Protein AF-A0A3P8A946-F1 (afdb_monomer_lite)

InterPro domains:
  IPR007148 Small-subunit processome, Utp12 [PF04003] (214-300)
  IPR015943 WD40/YVTN repeat-like-containing domain superfamily [G3DSA:2.130.10.10] (1-126)
  IPR036322 WD40-repeat-containing domain superfamily [SSF50978] (3-96)
  IPR051570 TBC1 domain family involved in cilium biogenesis [PTHR19853] (4-333)

pLDDT: mean 74.41, std 19.09, range [29.0, 97.69]

Foldseek 3Di:
DDWDFAQCQWIWDADPVVRDTDDIDHDAPGGWDDKDKDQDPVVVVVPPDDDDDDDDDDDDDDDDDDDDPDPPPPPPRPFMWMWIAHPSRDIDIDGDDPDDDDPVVVVVVVVVVVVVVVVLVVPQPQPPDDPPPPDPPPPLPRDDPLLQVLLVVLVVLLVLLVVLVVCVVVPPVDRDRDPQCVVVVHPDSLVSSVVSLVLQQDCPRSRYVHNSSNLSSLSNHDPVSLLVVLLSLLVCLLVVHPVVSSVVSNVSSCSSVVVSCVVDPSNVVSVVSSVVSNVVSVVVVCVVVVVVVVVVVVVVVVCCVVVVDPVVVVVVVVVVVVVVVVVVVVVVPDDPDDD

Structure (mmCIF, N/CA/C/O backbone):
data_AF-A0A3P8A946-F1
#
_entry.id   AF-A0A3P8A946-F1
#
loop_
_atom_site.group_PDB
_atom_site.id
_atom_site.type_symbol
_atom_site.label_atom_id
_atom_site.label_alt_id
_atom_site.label_comp_id
_atom_site.label_asym_id
_atom_site.label_entity_id
_atom_site.label_seq_id
_atom_site.pdbx_PDB_ins_code
_atom_site.Cartn_x
_atom_site.Cartn_y
_atom_site.Cartn_z
_atom_site.occupancy
_atom_site.B_iso_or_equiv
_atom_site.auth_seq_id
_atom_site.auth_comp_id
_atom_site.auth_asym_id
_atom_site.auth_atom_id
_atom_site.pdbx_PDB_model_num
ATOM 1 N N . MET A 1 1 ? 24.462 -43.240 -16.369 1.00 70.75 1 MET A N 1
ATOM 2 C CA . MET A 1 1 ? 24.213 -42.090 -15.476 1.00 70.75 1 MET A CA 1
ATOM 3 C C . MET A 1 1 ? 24.504 -42.512 -14.044 1.00 70.75 1 MET A C 1
ATOM 5 O O . MET A 1 1 ? 24.134 -43.625 -13.687 1.00 70.75 1 MET A O 1
ATOM 9 N N . ALA A 1 2 ? 25.193 -41.687 -13.259 1.00 79.75 2 ALA A N 1
ATOM 10 C CA . ALA A 1 2 ? 25.393 -41.912 -11.824 1.00 79.75 2 ALA A CA 1
ATOM 11 C C . ALA A 1 2 ? 24.814 -40.734 -11.038 1.00 79.75 2 ALA A C 1
ATOM 13 O O . ALA A 1 2 ? 24.798 -39.612 -11.538 1.00 79.75 2 ALA A O 1
ATOM 14 N N . VAL A 1 3 ? 24.347 -40.981 -9.815 1.00 84.38 3 VAL A N 1
ATOM 15 C CA . VAL A 1 3 ? 23.838 -39.934 -8.924 1.00 84.38 3 VAL A CA 1
ATOM 16 C C . VAL A 1 3 ? 24.528 -40.074 -7.571 1.00 84.38 3 VAL A C 1
ATOM 18 O O . VAL A 1 3 ? 24.671 -41.182 -7.056 1.00 84.38 3 VAL A O 1
ATOM 21 N N . SER A 1 4 ? 24.981 -38.960 -7.007 1.00 87.06 4 SER A N 1
ATOM 22 C CA . SER A 1 4 ? 25.633 -38.897 -5.697 1.00 87.06 4 SER A CA 1
ATOM 23 C C . SER A 1 4 ? 24.958 -37.855 -4.817 1.00 87.06 4 SER A C 1
ATOM 25 O O . SER A 1 4 ? 24.446 -36.869 -5.334 1.00 87.06 4 SER A O 1
ATOM 27 N N . SER A 1 5 ? 25.021 -38.005 -3.500 1.00 87.94 5 SER A N 1
ATOM 28 C CA . SER A 1 5 ? 24.492 -37.018 -2.556 1.00 87.94 5 SER A CA 1
ATOM 29 C C . SER A 1 5 ? 25.527 -36.620 -1.510 1.00 87.94 5 SER A C 1
ATOM 31 O O . SER A 1 5 ? 26.355 -37.444 -1.125 1.00 87.94 5 SER A O 1
ATOM 33 N N . ASP A 1 6 ? 25.442 -35.387 -1.016 1.00 85.94 6 ASP A N 1
ATOM 34 C CA . ASP A 1 6 ? 26.340 -34.838 0.001 1.00 85.94 6 ASP A CA 1
ATOM 35 C C . ASP A 1 6 ? 25.621 -34.514 1.330 1.00 85.94 6 ASP A C 1
ATOM 37 O O . ASP A 1 6 ? 24.394 -34.376 1.407 1.00 85.94 6 ASP A O 1
ATOM 41 N N . LYS A 1 7 ? 26.414 -34.351 2.397 1.00 83.25 7 LYS A N 1
ATOM 42 C CA . LYS A 1 7 ? 25.985 -33.897 3.726 1.00 83.25 7 LYS A CA 1
ATOM 43 C C . LYS A 1 7 ? 25.382 -32.492 3.711 1.00 83.25 7 LYS A C 1
ATOM 45 O O . LYS A 1 7 ? 24.589 -32.179 4.594 1.00 83.25 7 LYS A O 1
ATOM 50 N N . GLY A 1 8 ? 25.715 -31.671 2.713 1.00 80.81 8 GLY A N 1
ATOM 51 C CA . GLY A 1 8 ? 25.111 -30.355 2.492 1.00 80.81 8 GLY A CA 1
ATOM 52 C C . GLY A 1 8 ? 23.701 -30.374 1.884 1.00 80.81 8 GLY A C 1
ATOM 53 O O . GLY A 1 8 ? 23.182 -29.309 1.569 1.00 80.81 8 GLY A O 1
ATOM 54 N N . GLY A 1 9 ? 23.086 -31.545 1.674 1.00 81.94 9 GLY A N 1
ATOM 55 C CA . GLY A 1 9 ? 21.741 -31.641 1.084 1.00 81.94 9 GLY A CA 1
ATOM 56 C C . GLY A 1 9 ? 21.705 -31.500 -0.439 1.00 81.94 9 GLY A C 1
ATOM 57 O O . GLY A 1 9 ? 20.627 -31.376 -1.023 1.00 81.94 9 GLY A O 1
ATOM 58 N N . GLN A 1 10 ? 22.876 -31.516 -1.082 1.00 86.81 10 GLN A N 1
ATOM 59 C CA . GLN A 1 10 ? 23.023 -31.435 -2.533 1.00 86.81 10 GLN A CA 1
ATOM 60 C C . GLN A 1 10 ? 23.080 -32.832 -3.145 1.00 86.81 10 GLN A C 1
ATOM 62 O O . GLN A 1 10 ? 23.756 -33.722 -2.623 1.00 86.81 10 GLN A O 1
ATOM 67 N N . ILE A 1 11 ? 22.387 -33.014 -4.264 1.00 87.50 11 ILE A N 1
ATOM 68 C CA . ILE A 1 11 ? 22.413 -34.242 -5.058 1.00 87.50 11 ILE A CA 1
ATOM 69 C C . ILE A 1 11 ? 22.987 -33.883 -6.425 1.00 87.50 11 ILE A C 1
ATOM 71 O O . ILE A 1 11 ? 22.553 -32.918 -7.036 1.00 87.50 11 ILE A O 1
ATOM 75 N N . LYS A 1 12 ? 23.972 -34.639 -6.901 1.00 86.19 12 LYS A N 1
ATOM 76 C CA . LYS A 1 12 ? 24.660 -34.396 -8.171 1.00 86.19 12 LYS A CA 1
ATOM 77 C C . LYS A 1 12 ? 24.429 -35.543 -9.133 1.00 86.19 12 LYS A C 1
ATOM 79 O O . LYS A 1 12 ? 24.578 -36.706 -8.749 1.00 86.19 12 LYS A O 1
ATOM 84 N N . GLN A 1 13 ? 24.102 -35.209 -10.372 1.00 84.88 13 GLN A N 1
ATOM 85 C CA . GLN A 1 13 ? 23.970 -36.148 -11.477 1.00 84.88 13 GLN A CA 1
ATOM 86 C C . GLN A 1 13 ? 25.227 -36.100 -12.348 1.00 84.88 13 GLN A C 1
ATOM 88 O O . GLN A 1 13 ? 25.738 -35.027 -12.659 1.00 84.88 13 GLN A O 1
ATOM 93 N N . TRP A 1 14 ? 25.718 -37.268 -12.759 1.00 82.75 14 TRP A N 1
ATOM 94 C CA . TRP A 1 14 ? 26.984 -37.428 -13.471 1.00 82.75 14 TRP A CA 1
ATOM 95 C C . TRP A 1 14 ? 26.813 -38.221 -14.767 1.00 82.75 14 TRP A C 1
ATOM 97 O O . TRP A 1 14 ? 26.171 -39.285 -14.798 1.00 82.75 14 TRP A O 1
ATOM 107 N N . ASP A 1 15 ? 27.471 -37.746 -15.822 1.00 79.25 15 ASP A N 1
ATOM 108 C CA . ASP A 1 15 ? 27.693 -38.502 -17.046 1.00 79.25 15 ASP A CA 1
ATOM 109 C C . ASP A 1 15 ? 28.919 -39.398 -16.849 1.00 79.25 15 ASP A C 1
ATOM 111 O O . ASP A 1 15 ? 30.055 -38.929 -16.784 1.00 79.25 15 ASP A O 1
ATOM 115 N N . ILE A 1 16 ? 28.685 -40.708 -16.754 1.00 77.81 16 ILE A N 1
ATOM 116 C CA . ILE A 1 16 ? 29.743 -41.705 -16.551 1.00 77.81 16 ILE A CA 1
ATOM 117 C C . ILE A 1 16 ? 30.625 -41.817 -17.801 1.00 77.81 16 ILE A C 1
ATOM 119 O O . ILE A 1 16 ? 31.821 -42.057 -17.675 1.00 77.81 16 ILE A O 1
ATOM 123 N N . LYS A 1 17 ? 30.062 -41.629 -19.006 1.00 78.25 17 LYS A N 1
ATOM 124 C CA . LYS A 1 17 ? 30.821 -41.761 -20.260 1.00 78.25 17 LYS A CA 1
ATOM 125 C C . LYS A 1 17 ? 31.807 -40.596 -20.413 1.00 78.25 17 LYS A C 1
ATOM 127 O O . LYS A 1 17 ? 32.930 -40.797 -20.867 1.00 78.25 17 LYS A O 1
ATOM 132 N N . LYS A 1 18 ? 31.399 -39.384 -20.018 1.00 77.75 18 LYS A N 1
ATOM 133 C CA . LYS A 1 18 ? 32.209 -38.156 -20.146 1.00 77.75 18 LYS A CA 1
ATOM 134 C C . LYS A 1 18 ? 32.917 -37.730 -18.857 1.00 77.75 18 LYS A C 1
ATOM 136 O O . LYS A 1 18 ? 33.677 -36.766 -18.899 1.00 77.75 18 LYS A O 1
ATOM 141 N N . PHE A 1 19 ? 32.672 -38.413 -17.736 1.00 77.19 19 PHE A N 1
ATOM 142 C CA . PHE A 1 19 ? 33.142 -38.044 -16.392 1.00 77.19 19 PHE A CA 1
ATOM 143 C C . PHE A 1 19 ? 32.882 -36.570 -16.044 1.00 77.19 19 PHE A C 1
ATOM 145 O O . PHE A 1 19 ? 33.726 -35.898 -15.452 1.00 77.19 19 PHE A O 1
ATOM 152 N N . ARG A 1 20 ? 31.715 -36.051 -16.438 1.00 75.12 20 ARG A N 1
ATOM 153 C CA . ARG A 1 20 ? 31.305 -34.666 -16.177 1.00 75.12 20 ARG A CA 1
ATOM 154 C C . ARG A 1 20 ? 30.049 -34.627 -15.326 1.00 75.12 20 ARG A C 1
ATOM 156 O O . ARG A 1 20 ? 29.181 -35.493 -15.438 1.00 75.12 20 ARG A O 1
ATOM 163 N N . GLU A 1 21 ? 29.980 -33.616 -14.474 1.00 79.31 21 GLU A N 1
ATOM 164 C CA . GLU A 1 21 ? 28.764 -33.270 -13.752 1.00 79.31 21 GLU A CA 1
ATOM 165 C C . GLU A 1 21 ? 27.732 -32.720 -14.745 1.00 79.31 21 GLU A C 1
ATOM 167 O O . GLU A 1 21 ? 28.083 -31.926 -15.616 1.00 79.31 21 GLU A O 1
ATOM 172 N N . ILE A 1 22 ? 26.492 -33.203 -14.652 1.00 78.31 22 ILE A N 1
ATOM 173 C CA . ILE A 1 22 ? 25.378 -32.788 -15.514 1.00 78.31 22 ILE A CA 1
ATOM 174 C C . ILE A 1 22 ? 24.540 -31.735 -14.800 1.00 78.31 22 ILE A C 1
ATOM 176 O O . ILE A 1 22 ? 24.229 -30.719 -15.395 1.00 78.31 22 ILE A O 1
ATOM 180 N N . THR A 1 23 ? 24.164 -31.982 -13.543 1.00 74.62 23 THR A N 1
ATOM 181 C CA . THR A 1 23 ? 23.312 -31.079 -12.759 1.00 74.62 23 THR A CA 1
ATOM 182 C C . THR A 1 23 ? 23.582 -31.236 -11.264 1.00 74.62 23 THR A C 1
ATOM 184 O O . THR A 1 23 ? 23.918 -32.326 -10.783 1.00 74.62 23 THR A O 1
ATOM 187 N N . THR A 1 24 ? 23.383 -30.150 -10.510 1.00 82.75 24 THR A N 1
ATOM 188 C CA . THR A 1 24 ? 23.255 -30.184 -9.047 1.00 82.75 24 THR A CA 1
ATOM 189 C C . THR A 1 24 ? 21.805 -29.885 -8.661 1.00 82.75 24 THR A C 1
ATOM 191 O O . THR A 1 24 ? 21.328 -28.761 -8.777 1.00 82.75 24 THR A O 1
ATOM 194 N N . LEU A 1 25 ? 21.119 -30.877 -8.109 1.00 81.62 25 LEU A N 1
ATOM 195 C CA . LEU A 1 25 ? 19.782 -30.764 -7.543 1.00 81.62 25 LEU A CA 1
ATOM 196 C C . LEU A 1 25 ? 19.877 -30.274 -6.089 1.00 81.62 25 LEU A C 1
ATOM 198 O O . LEU A 1 25 ? 20.381 -30.975 -5.202 1.00 81.62 25 LEU A O 1
ATOM 202 N N . LYS A 1 26 ? 19.388 -29.055 -5.835 1.00 82.38 26 LYS A N 1
ATOM 203 C CA . LYS A 1 26 ? 19.318 -28.444 -4.497 1.00 82.38 26 LYS A CA 1
ATOM 204 C C . LYS A 1 26 ? 17.882 -28.484 -3.983 1.00 82.38 26 LYS A C 1
ATOM 206 O O . LYS A 1 26 ? 16.954 -28.090 -4.681 1.00 82.38 26 LYS A O 1
ATOM 211 N N . GLY A 1 27 ? 17.679 -28.934 -2.746 1.00 78.56 27 GLY A N 1
ATOM 212 C CA . GLY A 1 27 ? 16.342 -28.895 -2.147 1.00 78.56 27 GLY A CA 1
ATOM 213 C C . GLY A 1 27 ? 16.235 -29.417 -0.720 1.00 78.56 27 GLY A C 1
ATOM 214 O O . GLY A 1 27 ? 15.369 -28.948 0.014 1.00 78.56 27 GLY A O 1
ATOM 215 N N . HIS A 1 28 ? 17.085 -30.352 -0.297 1.00 82.88 28 HIS A N 1
ATOM 216 C CA . HIS A 1 28 ? 17.062 -30.831 1.086 1.00 82.88 28 HIS A CA 1
ATOM 217 C C . HIS A 1 28 ? 17.664 -29.810 2.052 1.00 82.88 28 HIS A C 1
ATOM 219 O O . HIS A 1 28 ? 18.700 -29.213 1.770 1.00 82.88 28 HIS A O 1
ATOM 225 N N . ASN A 1 29 ? 17.029 -29.647 3.215 1.00 77.12 29 ASN A N 1
ATOM 226 C CA . ASN A 1 29 ? 17.514 -28.770 4.279 1.00 77.12 29 ASN A CA 1
ATOM 227 C C . ASN A 1 29 ? 18.270 -29.591 5.340 1.00 77.12 29 ASN A C 1
ATOM 229 O O . ASN A 1 29 ? 17.799 -29.777 6.461 1.00 77.12 29 ASN A O 1
ATOM 233 N N . GLY A 1 30 ? 19.407 -30.168 4.942 1.00 78.56 30 GLY A N 1
ATOM 234 C CA . GLY A 1 30 ? 20.225 -31.070 5.762 1.00 78.56 30 GLY A CA 1
ATOM 235 C C . GLY A 1 30 ? 20.784 -32.252 4.967 1.00 78.56 30 GLY A C 1
ATOM 236 O O . GLY A 1 30 ? 20.571 -32.351 3.761 1.00 78.56 30 GLY A O 1
ATOM 237 N N . SER A 1 31 ? 21.490 -33.170 5.637 1.00 85.19 31 SER A N 1
ATOM 238 C CA . SER A 1 31 ? 22.142 -34.309 4.974 1.00 85.19 31 SER A CA 1
ATOM 239 C C . SER A 1 31 ? 21.134 -35.228 4.286 1.00 85.19 31 SER A C 1
ATOM 241 O O . SER A 1 31 ? 20.130 -35.632 4.883 1.00 85.19 31 SER A O 1
ATOM 243 N N . VAL A 1 32 ? 21.448 -35.631 3.053 1.00 87.31 32 VAL A N 1
ATOM 244 C CA . VAL A 1 32 ? 20.732 -36.718 2.375 1.00 87.31 32 VAL A CA 1
ATOM 245 C C . VAL A 1 32 ? 21.164 -38.039 3.010 1.00 87.31 32 VAL A C 1
ATOM 247 O O . VAL A 1 32 ? 22.352 -38.282 3.216 1.00 87.31 32 VAL A O 1
ATOM 250 N N . THR A 1 33 ? 20.192 -38.865 3.385 1.00 85.88 33 THR A N 1
ATOM 251 C CA . THR A 1 33 ? 20.402 -40.128 4.117 1.00 85.88 33 THR A CA 1
ATOM 252 C C . THR A 1 33 ? 20.326 -41.344 3.205 1.00 85.88 33 THR A C 1
ATOM 254 O O . THR A 1 33 ? 21.033 -42.325 3.423 1.00 85.88 33 THR A O 1
ATOM 257 N N . SER A 1 34 ? 19.483 -41.283 2.176 1.00 84.69 34 SER A N 1
ATOM 258 C CA . SER A 1 34 ? 19.340 -42.338 1.183 1.00 84.69 34 SER A CA 1
ATOM 259 C C . SER A 1 34 ? 18.959 -41.750 -0.167 1.00 84.69 34 SER A C 1
ATOM 261 O O . SER A 1 34 ? 18.299 -40.709 -0.250 1.00 84.69 34 SER A O 1
ATOM 263 N N . LEU A 1 35 ? 19.389 -42.442 -1.215 1.00 86.75 35 LEU A N 1
ATOM 264 C CA . LEU A 1 35 ? 19.153 -42.096 -2.601 1.00 86.75 35 LEU A CA 1
ATOM 265 C C . LEU A 1 35 ? 18.800 -43.378 -3.357 1.00 86.75 35 LEU A C 1
ATOM 267 O O . LEU A 1 35 ? 19.535 -44.363 -3.287 1.00 86.75 35 LEU A O 1
ATOM 271 N N . ALA A 1 36 ? 17.688 -43.359 -4.082 1.00 85.12 36 ALA A N 1
ATOM 272 C CA . ALA A 1 36 ? 17.269 -44.441 -4.958 1.00 85.12 36 ALA A CA 1
ATOM 273 C C . ALA A 1 36 ? 17.005 -43.888 -6.358 1.00 85.12 36 ALA A C 1
ATOM 275 O O . ALA A 1 36 ? 16.505 -42.777 -6.518 1.00 85.12 36 ALA A O 1
ATOM 276 N N . THR A 1 37 ? 17.356 -44.663 -7.378 1.00 80.69 37 THR A N 1
ATOM 277 C CA . THR A 1 37 ? 17.142 -44.290 -8.779 1.00 80.69 37 THR A CA 1
ATOM 278 C C . THR A 1 37 ? 16.365 -45.396 -9.468 1.00 80.69 37 THR A C 1
ATOM 280 O O . THR A 1 37 ? 16.588 -46.580 -9.211 1.00 80.69 37 THR A O 1
ATOM 283 N N . THR A 1 38 ? 15.428 -45.006 -10.324 1.00 77.25 38 THR A N 1
ATOM 284 C CA . THR A 1 38 ? 14.636 -45.937 -11.128 1.00 77.25 38 THR A CA 1
ATOM 285 C C . THR A 1 38 ? 14.803 -45.542 -12.580 1.00 77.25 38 THR A C 1
ATOM 287 O O . THR A 1 38 ? 14.530 -44.398 -12.927 1.00 77.25 38 THR A O 1
ATOM 290 N N . ILE A 1 39 ? 15.253 -46.469 -13.423 1.00 64.50 39 ILE A N 1
ATOM 291 C CA . ILE A 1 39 ? 15.369 -46.232 -14.862 1.00 64.50 39 ILE A CA 1
ATOM 292 C C . ILE A 1 39 ? 14.071 -46.728 -15.482 1.00 64.50 39 ILE A C 1
ATOM 294 O O . ILE A 1 39 ? 13.853 -47.929 -15.637 1.00 64.50 39 ILE A O 1
ATOM 298 N N . THR A 1 40 ? 13.162 -45.807 -15.754 1.00 55.28 40 THR A N 1
ATOM 299 C CA . THR A 1 40 ? 11.917 -46.114 -16.447 1.00 55.28 40 THR A CA 1
ATOM 300 C C . THR A 1 40 ? 11.751 -45.068 -17.517 1.00 55.28 40 THR A C 1
ATOM 302 O O . THR A 1 40 ? 11.618 -43.894 -17.189 1.00 55.28 40 THR A O 1
ATOM 305 N N . ASN A 1 41 ? 11.719 -45.507 -18.772 1.00 54.12 41 ASN A N 1
ATOM 306 C CA . ASN A 1 41 ? 11.316 -44.677 -19.894 1.00 54.12 41 ASN A CA 1
ATOM 307 C C . ASN A 1 41 ? 9.901 -44.142 -19.594 1.00 54.12 41 ASN A C 1
ATOM 309 O O . ASN A 1 41 ? 8.905 -44.870 -19.683 1.00 54.12 41 ASN A O 1
ATOM 313 N N . THR A 1 42 ? 9.823 -42.901 -19.115 1.00 50.12 42 THR A N 1
ATOM 314 C CA . THR A 1 42 ? 8.600 -42.262 -18.607 1.00 50.12 42 THR A CA 1
ATOM 315 C C . THR A 1 42 ? 7.540 -42.133 -19.706 1.00 50.12 42 THR A C 1
ATOM 317 O O . THR A 1 42 ? 6.345 -42.095 -19.400 1.00 50.12 42 THR A O 1
ATOM 320 N N . ALA A 1 43 ? 7.935 -42.227 -20.983 1.00 50.16 43 ALA A N 1
ATOM 321 C CA . ALA A 1 43 ? 7.030 -42.286 -22.129 1.00 50.16 43 ALA A CA 1
ATOM 322 C C . ALA A 1 43 ? 6.123 -43.536 -22.148 1.00 50.16 43 ALA A C 1
ATOM 324 O O . ALA A 1 43 ? 5.028 -43.496 -22.708 1.00 50.16 43 ALA A O 1
ATOM 325 N N . LEU A 1 44 ? 6.518 -44.650 -21.516 1.00 40.28 44 LEU A N 1
ATOM 326 C CA . LEU A 1 44 ? 5.702 -45.876 -21.482 1.00 40.28 44 LEU A CA 1
ATOM 327 C C . LEU A 1 44 ? 4.619 -45.857 -20.392 1.00 40.28 44 LEU A C 1
ATOM 329 O O . LEU A 1 44 ? 3.587 -46.520 -20.533 1.00 40.28 44 LEU A O 1
ATOM 333 N N . LEU A 1 45 ? 4.816 -45.091 -19.315 1.00 42.34 45 LEU A N 1
ATOM 334 C CA . LEU A 1 45 ? 3.850 -44.979 -18.214 1.00 42.34 45 LEU A CA 1
ATOM 335 C C . LEU A 1 45 ? 2.671 -44.059 -18.560 1.00 42.34 45 LEU A C 1
ATOM 337 O O . LEU A 1 45 ? 1.554 -44.298 -18.096 1.00 42.34 45 LEU A O 1
ATOM 341 N N . THR A 1 46 ? 2.872 -43.073 -19.435 1.00 45.66 46 THR A N 1
ATOM 342 C CA . THR A 1 46 ? 1.817 -42.144 -19.872 1.00 45.66 46 THR A CA 1
ATOM 343 C C . THR A 1 46 ? 0.887 -42.730 -20.945 1.00 45.66 46 THR A C 1
ATOM 345 O O . THR A 1 46 ? -0.236 -42.250 -21.105 1.00 45.66 46 THR A O 1
ATOM 348 N N . GLN A 1 47 ? 1.265 -43.819 -21.633 1.00 43.22 47 GLN A N 1
ATOM 349 C CA . GLN A 1 47 ? 0.444 -44.405 -22.709 1.00 43.22 47 GLN A CA 1
ATOM 350 C C . GLN A 1 47 ? -0.704 -45.330 -22.261 1.00 43.22 47 GLN A C 1
ATOM 352 O O . GLN A 1 47 ? -1.569 -45.673 -23.072 1.00 43.22 47 GLN A O 1
ATOM 357 N N . LYS A 1 48 ? -0.816 -45.713 -20.984 1.00 48.91 48 LYS A N 1
ATOM 358 C CA . LYS A 1 48 ? -1.935 -46.557 -20.518 1.00 48.91 48 LYS A CA 1
ATOM 359 C C . LYS A 1 48 ? -3.072 -45.741 -19.900 1.00 48.91 48 LYS A C 1
ATOM 361 O O . LYS A 1 48 ? -3.274 -45.779 -18.691 1.00 48.91 48 LYS A O 1
ATOM 366 N N . LYS A 1 49 ? -3.864 -45.087 -20.765 1.00 39.25 49 LYS A N 1
ATOM 367 C CA . LYS A 1 49 ? -5.347 -44.996 -20.697 1.00 39.25 49 LYS A CA 1
ATOM 368 C C . LYS A 1 49 ? -5.917 -44.072 -21.788 1.00 39.25 49 LYS A C 1
ATOM 370 O O . LYS A 1 49 ? -6.344 -42.963 -21.509 1.00 39.25 49 LYS A O 1
ATOM 375 N N . THR A 1 50 ? -6.051 -44.580 -23.014 1.00 29.06 50 THR A N 1
ATOM 376 C CA . THR A 1 50 ? -7.271 -44.364 -23.821 1.00 29.06 50 THR A CA 1
ATOM 377 C C . THR A 1 50 ? -7.534 -45.621 -24.667 1.00 29.06 50 THR A C 1
ATOM 379 O O . THR A 1 50 ? -6.651 -46.038 -25.414 1.00 29.06 50 THR A O 1
ATOM 382 N N . PRO A 1 51 ? -8.701 -46.286 -24.564 1.00 33.72 51 PRO A N 1
ATOM 383 C CA . PRO A 1 51 ? -9.022 -47.403 -25.442 1.00 33.72 51 PRO A CA 1
ATOM 384 C C . PRO A 1 51 ? -9.491 -46.841 -26.790 1.00 33.72 51 PRO A C 1
ATOM 386 O O . PRO A 1 51 ? -10.611 -46.343 -26.904 1.00 33.72 51 PRO A O 1
ATOM 389 N N . LYS A 1 52 ? -8.643 -46.892 -27.823 1.00 31.03 52 LYS A N 1
ATOM 390 C CA . LYS A 1 52 ? -9.082 -46.664 -29.208 1.00 31.03 52 LYS A CA 1
ATOM 391 C C . LYS A 1 52 ? -9.473 -47.999 -29.838 1.00 31.03 52 LYS A C 1
ATOM 393 O O . LYS A 1 52 ? -8.692 -48.943 -29.831 1.00 31.03 52 LYS A O 1
ATOM 398 N N . LEU A 1 53 ? -10.707 -48.047 -30.346 1.00 32.84 53 LEU A N 1
ATOM 399 C CA . LEU A 1 53 ? -11.311 -49.188 -31.029 1.00 32.84 53 LEU A CA 1
ATOM 400 C C . LEU A 1 53 ? -10.418 -49.723 -32.159 1.00 32.84 53 LEU A C 1
ATOM 402 O O . LEU A 1 53 ? -10.075 -48.996 -33.092 1.00 32.84 53 LEU A O 1
ATOM 406 N N . GLU A 1 54 ? -10.161 -51.027 -32.108 1.00 29.00 54 GLU A N 1
ATOM 407 C CA . GLU A 1 54 ? -9.679 -51.840 -33.220 1.00 29.00 54 GLU A CA 1
ATOM 408 C C . GLU A 1 54 ? -10.654 -51.795 -34.405 1.00 29.00 54 GLU A C 1
ATOM 410 O O . GLU A 1 54 ? -11.855 -52.042 -34.268 1.00 29.00 54 GLU A O 1
ATOM 415 N N . LYS A 1 55 ? -10.114 -51.571 -35.606 1.00 33.00 55 LYS A N 1
ATOM 416 C CA . LYS A 1 55 ? -10.715 -52.060 -36.849 1.00 33.00 55 LYS A CA 1
ATOM 417 C C . LYS A 1 55 ? -9.683 -52.887 -37.598 1.00 33.00 55 LYS A C 1
ATOM 419 O O . LYS A 1 55 ? -8.710 -52.379 -38.143 1.00 33.00 55 LYS A O 1
ATOM 424 N N . THR A 1 56 ? -9.952 -54.181 -37.609 1.00 30.33 56 THR A N 1
ATOM 425 C CA . THR A 1 56 ? -9.295 -55.224 -38.384 1.00 30.33 56 THR A CA 1
ATOM 426 C C . THR A 1 56 ? -9.394 -54.964 -39.887 1.00 30.33 56 THR A C 1
ATOM 428 O O . THR A 1 56 ? -10.495 -54.836 -40.421 1.00 30.33 56 THR A O 1
ATOM 431 N N . ARG A 1 57 ? -8.262 -55.007 -40.602 1.00 31.48 57 ARG A N 1
ATOM 432 C CA . ARG A 1 57 ? -8.202 -55.475 -41.999 1.00 31.48 57 ARG A CA 1
ATOM 433 C C . ARG A 1 57 ? -6.894 -56.225 -42.261 1.00 31.48 57 ARG A C 1
ATOM 435 O O . ARG A 1 57 ? -5.818 -55.782 -41.883 1.00 31.48 57 ARG A O 1
ATOM 442 N N . LYS A 1 58 ? -7.045 -57.402 -42.871 1.00 31.78 58 LYS A N 1
ATOM 443 C CA . LYS A 1 58 ? -6.014 -58.411 -43.125 1.00 31.78 58 LYS A CA 1
ATOM 444 C C . LYS A 1 58 ? -5.136 -58.084 -44.344 1.00 31.78 58 LYS A C 1
ATOM 446 O O . LYS A 1 58 ? -5.642 -57.656 -45.374 1.00 31.78 58 LYS A O 1
ATOM 451 N N . SER A 1 59 ? -3.865 -58.467 -44.191 1.00 31.50 59 SER A N 1
ATOM 452 C CA . SER A 1 59 ? -2.956 -59.147 -45.133 1.00 31.50 59 SER A CA 1
ATOM 453 C C . SER A 1 59 ? -2.617 -58.521 -46.492 1.00 31.50 59 SER A C 1
ATOM 455 O O . SER A 1 59 ? -3.408 -58.607 -47.431 1.00 31.50 59 SER A O 1
ATOM 457 N N . HIS A 1 60 ? -1.330 -58.206 -46.666 1.00 30.44 60 HIS A N 1
ATOM 458 C CA . HIS A 1 60 ? -0.528 -58.846 -47.714 1.00 30.44 60 HIS A CA 1
ATOM 459 C C . HIS A 1 60 ? 0.927 -59.020 -47.271 1.00 30.44 60 HIS A C 1
ATOM 461 O O . HIS A 1 60 ? 1.557 -58.092 -46.777 1.00 30.44 60 HIS A O 1
ATOM 467 N N . ALA A 1 61 ? 1.416 -60.248 -47.425 1.00 31.47 61 ALA A N 1
ATOM 468 C CA . ALA A 1 61 ? 2.787 -60.652 -47.176 1.00 31.47 61 ALA A CA 1
ATOM 469 C C . ALA A 1 61 ? 3.671 -60.326 -48.383 1.00 31.47 61 ALA A C 1
ATOM 471 O O . ALA A 1 61 ? 3.233 -60.511 -49.520 1.00 31.47 61 ALA A O 1
ATOM 472 N N . ARG A 1 62 ? 4.927 -59.949 -48.122 1.00 32.06 62 ARG A N 1
ATOM 473 C CA . ARG A 1 62 ? 6.094 -60.296 -48.945 1.00 32.06 62 ARG A CA 1
ATOM 474 C C . ARG A 1 62 ? 7.384 -60.135 -48.125 1.00 32.06 62 ARG A C 1
ATOM 476 O O . ARG A 1 62 ? 7.788 -59.027 -47.806 1.00 32.06 62 ARG A O 1
ATOM 483 N N . ASN A 1 63 ? 7.958 -61.291 -47.787 1.00 29.97 63 ASN A N 1
ATOM 484 C CA . ASN A 1 63 ? 9.387 -61.636 -47.713 1.00 29.97 63 ASN A CA 1
ATOM 485 C C . ASN A 1 63 ? 10.276 -60.731 -48.600 1.00 29.97 63 ASN A C 1
ATOM 487 O O . ASN A 1 63 ? 9.828 -60.349 -49.677 1.00 29.97 63 ASN A O 1
ATOM 491 N N . ASN A 1 64 ? 11.542 -60.420 -48.316 1.00 31.83 64 ASN A N 1
ATOM 492 C CA . ASN A 1 64 ? 12.580 -61.085 -47.525 1.00 31.83 64 ASN A CA 1
ATOM 493 C C . ASN A 1 64 ? 13.761 -60.105 -47.339 1.00 31.83 64 ASN A C 1
ATOM 495 O O . ASN A 1 64 ? 13.967 -59.272 -48.214 1.00 31.83 64 ASN A O 1
ATOM 499 N N . GLN A 1 65 ? 14.557 -60.362 -46.292 1.00 32.66 65 GLN A N 1
ATOM 500 C CA . GLN A 1 65 ? 16.017 -60.173 -46.189 1.00 32.66 65 GLN A CA 1
ATOM 501 C C . GLN A 1 65 ? 16.586 -58.747 -46.297 1.00 32.66 65 GLN A C 1
ATOM 503 O O . GLN A 1 65 ? 16.588 -58.147 -47.360 1.00 32.66 65 GLN A O 1
ATOM 508 N N . ASP A 1 66 ? 17.178 -58.270 -45.199 1.00 34.12 66 ASP A N 1
ATOM 509 C CA . ASP A 1 66 ? 18.640 -58.186 -45.137 1.00 34.12 66 ASP A CA 1
ATOM 510 C C . ASP A 1 66 ? 19.126 -58.174 -43.685 1.00 34.12 66 ASP A C 1
ATOM 512 O O . ASP A 1 66 ? 18.551 -57.530 -42.807 1.00 34.12 66 ASP A O 1
ATOM 516 N N . GLU A 1 67 ? 20.164 -58.971 -43.445 1.00 45.25 67 GLU A N 1
ATOM 517 C CA . GLU A 1 67 ? 20.915 -59.002 -42.203 1.00 45.25 67 GLU A CA 1
ATOM 518 C C . GLU A 1 67 ? 21.741 -57.723 -42.076 1.00 45.25 67 GLU A C 1
ATOM 520 O O . GLU A 1 67 ? 22.579 -57.410 -42.920 1.00 45.25 67 GLU A O 1
ATOM 525 N N . GLY A 1 68 ? 21.517 -57.008 -40.980 1.00 34.50 68 GLY A N 1
ATOM 526 C CA . GLY A 1 68 ? 22.346 -55.910 -40.517 1.00 34.50 68 GLY A CA 1
ATOM 527 C C . GLY A 1 68 ? 22.344 -55.947 -39.001 1.00 34.50 68 GLY A C 1
ATOM 528 O O . GLY A 1 68 ? 21.442 -55.414 -38.364 1.00 34.50 68 GLY A O 1
ATOM 529 N N . SER A 1 69 ? 23.320 -56.657 -38.444 1.00 47.84 69 SER A N 1
ATOM 530 C CA . SER A 1 69 ? 23.682 -56.625 -37.030 1.00 47.84 69 SER A CA 1
ATOM 531 C C . SER A 1 69 ? 24.076 -55.198 -36.643 1.00 47.84 69 SER A C 1
ATOM 533 O O . SER A 1 69 ? 25.249 -54.845 -36.730 1.00 47.84 69 SER A O 1
ATOM 535 N N . ASN A 1 70 ? 23.105 -54.387 -36.230 1.00 35.53 70 ASN A N 1
ATOM 536 C CA . ASN A 1 70 ? 23.349 -53.122 -35.552 1.00 35.53 70 ASN A CA 1
ATOM 537 C C . ASN A 1 70 ? 23.072 -53.341 -34.064 1.00 35.53 70 ASN A C 1
ATOM 539 O O . ASN A 1 70 ? 21.945 -53.192 -33.601 1.00 35.53 70 ASN A O 1
ATOM 543 N N . ASP A 1 71 ? 24.116 -53.698 -33.320 1.00 42.94 71 ASP A N 1
ATOM 544 C CA . ASP A 1 71 ? 24.130 -53.746 -31.851 1.00 42.94 71 ASP A CA 1
ATOM 545 C C . ASP A 1 71 ? 24.109 -52.327 -31.217 1.00 42.94 71 ASP A C 1
ATOM 547 O O . ASP A 1 71 ? 24.649 -52.116 -30.133 1.00 42.94 71 ASP A O 1
ATOM 551 N N . ASP A 1 72 ? 23.468 -51.346 -31.866 1.00 46.38 72 ASP A N 1
ATOM 552 C CA . ASP A 1 72 ? 23.481 -49.928 -31.466 1.00 46.38 72 ASP A CA 1
ATOM 553 C C . ASP A 1 72 ? 22.135 -49.430 -30.890 1.00 46.38 72 ASP A C 1
ATOM 555 O O . ASP A 1 72 ? 22.033 -48.291 -30.438 1.00 46.38 72 ASP A O 1
ATOM 559 N N . ASP A 1 73 ? 21.108 -50.283 -30.788 1.00 42.53 73 ASP A N 1
ATOM 560 C CA . ASP A 1 73 ? 19.795 -49.901 -30.225 1.00 42.53 73 ASP A CA 1
ATOM 561 C C . ASP A 1 73 ? 19.792 -49.769 -28.677 1.00 42.53 73 ASP A C 1
ATOM 563 O O . ASP A 1 73 ? 18.744 -49.606 -28.050 1.00 42.53 73 ASP A O 1
ATOM 567 N N . MET A 1 74 ? 20.959 -49.825 -28.022 1.00 42.62 74 MET A N 1
ATOM 568 C CA . MET A 1 74 ? 21.105 -49.714 -26.557 1.00 42.62 74 MET A CA 1
ATOM 569 C C . MET A 1 74 ? 21.395 -48.291 -26.049 1.00 42.62 74 MET A C 1
ATOM 571 O O . MET A 1 74 ? 21.629 -48.104 -24.852 1.00 42.62 74 MET A O 1
ATOM 575 N N . ASP A 1 75 ? 21.361 -47.278 -26.917 1.00 45.97 75 ASP A N 1
ATOM 576 C CA . ASP A 1 75 ? 21.646 -45.889 -26.531 1.00 45.97 75 ASP A CA 1
ATOM 577 C C . ASP A 1 75 ? 20.410 -45.074 -26.085 1.00 45.97 75 ASP A C 1
ATOM 579 O O . ASP A 1 75 ? 20.563 -43.942 -25.626 1.00 45.97 75 ASP A O 1
ATOM 583 N N . GLU A 1 76 ? 19.200 -45.649 -26.092 1.00 46.88 76 GLU A N 1
ATOM 584 C CA . GLU A 1 76 ? 17.937 -44.944 -25.784 1.00 46.88 76 GLU A CA 1
ATOM 585 C C . GLU A 1 76 ? 17.399 -45.193 -24.351 1.00 46.88 76 GLU A C 1
ATOM 587 O O . GLU A 1 76 ? 16.197 -45.280 -24.099 1.00 46.88 76 GLU A O 1
ATOM 592 N N . LEU A 1 77 ? 18.307 -45.323 -23.375 1.00 44.53 77 LEU A N 1
ATOM 593 C CA . LEU A 1 77 ? 18.010 -45.596 -21.955 1.00 44.53 77 LEU A CA 1
ATOM 594 C C . LEU A 1 77 ? 18.241 -44.373 -21.041 1.00 44.53 77 LEU A C 1
ATOM 596 O O . LEU A 1 77 ? 18.827 -44.480 -19.961 1.00 44.53 77 LEU A O 1
ATOM 600 N N . TRP A 1 78 ? 17.790 -43.195 -21.473 1.00 46.62 78 TRP A N 1
ATOM 601 C CA . TRP A 1 78 ? 17.863 -41.953 -20.694 1.00 46.62 78 TRP A CA 1
ATOM 602 C C . TRP A 1 78 ? 16.425 -41.552 -20.333 1.00 46.62 78 TRP A C 1
ATOM 604 O O . TRP A 1 78 ? 15.555 -41.544 -21.200 1.00 46.62 78 TRP A O 1
ATOM 614 N N . GLY A 1 79 ? 16.143 -41.396 -19.038 1.00 55.34 79 GLY A N 1
ATOM 615 C CA . GLY A 1 79 ? 14.781 -41.355 -18.494 1.00 55.34 79 GLY A CA 1
ATOM 616 C C . GLY A 1 79 ? 14.691 -42.062 -17.145 1.00 55.34 79 GLY A C 1
ATOM 617 O O . GLY A 1 79 ? 14.627 -43.296 -17.092 1.00 55.34 79 GLY A O 1
ATOM 618 N N . GLY A 1 80 ? 14.705 -41.316 -16.036 1.00 68.88 80 GLY A N 1
ATOM 619 C CA . GLY A 1 80 ? 14.652 -41.931 -14.708 1.00 68.88 80 GLY A CA 1
ATOM 620 C C . GLY A 1 80 ? 14.135 -41.041 -13.583 1.00 68.88 80 GLY A C 1
ATOM 621 O O . GLY A 1 80 ? 14.354 -39.836 -13.563 1.00 68.88 80 GLY A O 1
ATOM 622 N N . LEU A 1 81 ? 13.460 -41.672 -12.620 1.00 78.56 81 LEU A N 1
ATOM 623 C CA . LEU A 1 81 ? 12.975 -41.037 -11.397 1.00 78.56 81 LEU A CA 1
ATOM 624 C C . LEU A 1 81 ? 14.039 -41.158 -10.304 1.00 78.56 81 LEU A C 1
ATOM 626 O O . LEU A 1 81 ? 14.504 -42.270 -10.018 1.00 78.56 81 LEU A O 1
ATOM 630 N N . ILE A 1 82 ? 14.386 -40.047 -9.655 1.00 85.19 82 ILE A N 1
ATOM 631 C CA . ILE A 1 82 ? 15.279 -40.047 -8.490 1.00 85.19 82 ILE A CA 1
ATOM 632 C C . ILE A 1 82 ? 14.439 -39.833 -7.232 1.00 85.19 82 ILE A C 1
ATOM 634 O O . ILE A 1 82 ? 13.626 -38.916 -7.154 1.00 85.19 82 ILE A O 1
ATOM 638 N N . LEU A 1 83 ? 14.653 -40.672 -6.226 1.00 86.56 83 LEU A N 1
ATOM 639 C CA . LEU A 1 83 ? 14.049 -40.555 -4.905 1.00 86.56 83 LEU A CA 1
ATOM 640 C C . LEU A 1 83 ? 15.143 -40.249 -3.888 1.00 86.56 83 LEU A C 1
ATOM 642 O O . LEU A 1 83 ? 16.150 -40.955 -3.828 1.00 86.56 83 LEU A O 1
ATOM 646 N N . SER A 1 84 ? 14.936 -39.229 -3.062 1.00 87.62 84 SER A N 1
ATOM 647 C CA . SER A 1 84 ? 15.868 -38.871 -1.993 1.00 87.62 84 SER A CA 1
ATOM 648 C C . SER A 1 84 ? 15.160 -38.712 -0.657 1.00 87.62 84 SER A C 1
ATOM 650 O O . SER A 1 84 ? 14.056 -38.172 -0.585 1.00 87.62 84 SER A O 1
ATOM 652 N N . THR A 1 85 ? 15.799 -39.180 0.415 1.00 88.50 85 THR A N 1
ATOM 653 C CA . THR A 1 85 ? 15.309 -39.013 1.790 1.00 88.50 85 THR A CA 1
ATOM 654 C C . THR A 1 85 ? 16.309 -38.210 2.612 1.00 88.50 85 THR A C 1
ATOM 656 O O . THR A 1 85 ? 17.505 -38.517 2.625 1.00 88.50 85 THR A O 1
ATOM 659 N N . GLY A 1 86 ? 15.839 -37.183 3.315 1.00 88.56 86 GLY A N 1
ATOM 660 C CA . GLY A 1 86 ? 16.687 -36.247 4.057 1.00 88.56 86 GLY A CA 1
ATOM 661 C C . GLY A 1 86 ? 16.501 -36.304 5.572 1.00 88.56 86 GLY A C 1
ATOM 662 O O . GLY A 1 86 ? 15.489 -36.778 6.088 1.00 88.56 86 GLY A O 1
ATOM 663 N N . GLN A 1 87 ? 17.485 -35.764 6.295 1.00 85.94 87 GLN A N 1
ATOM 664 C CA . GLN A 1 87 ? 17.406 -35.525 7.742 1.00 85.94 87 GLN A CA 1
ATOM 665 C C . GLN A 1 87 ? 16.345 -34.471 8.119 1.00 85.94 87 GLN A C 1
ATOM 667 O O . GLN A 1 87 ? 15.925 -34.392 9.270 1.00 85.94 87 GLN A O 1
ATOM 672 N N . ASP A 1 88 ? 15.862 -33.707 7.139 1.00 82.44 88 ASP A N 1
ATOM 673 C CA . ASP A 1 88 ? 14.729 -32.783 7.249 1.00 82.44 88 ASP A CA 1
ATOM 674 C C . ASP A 1 88 ? 13.360 -33.488 7.338 1.00 82.44 88 ASP A C 1
ATOM 676 O O . ASP A 1 88 ? 12.321 -32.837 7.232 1.00 82.44 88 ASP A O 1
ATOM 680 N N . PHE A 1 89 ? 13.349 -34.814 7.534 1.00 83.69 89 PHE A N 1
ATOM 681 C CA . PHE A 1 89 ? 12.158 -35.668 7.537 1.00 83.69 89 PHE A CA 1
ATOM 682 C C . PHE A 1 89 ? 11.339 -35.566 6.243 1.00 83.69 89 PHE A C 1
ATOM 684 O O . PHE A 1 89 ? 10.126 -35.784 6.253 1.00 83.69 89 PHE A O 1
ATOM 691 N N . SER A 1 90 ? 11.991 -35.243 5.122 1.00 82.31 90 SER A N 1
ATOM 692 C CA . SER A 1 90 ? 11.346 -35.160 3.815 1.00 82.31 90 SER A CA 1
ATOM 693 C C . SER A 1 90 ? 11.788 -36.287 2.884 1.00 82.31 90 SER A C 1
ATOM 695 O O . SER A 1 90 ? 12.923 -36.770 2.929 1.00 82.31 90 SER A O 1
ATOM 697 N N . ILE A 1 91 ? 10.861 -36.690 2.018 1.00 88.62 91 ILE A N 1
ATOM 698 C CA . ILE A 1 91 ? 11.119 -37.536 0.856 1.00 88.62 91 ILE A CA 1
ATOM 699 C C . ILE A 1 91 ? 10.837 -36.672 -0.366 1.00 88.62 91 ILE A C 1
ATOM 701 O O . ILE A 1 91 ? 9.779 -36.044 -0.440 1.00 88.62 91 ILE A O 1
ATOM 705 N N . ARG A 1 92 ? 11.779 -36.620 -1.303 1.00 86.06 92 ARG A N 1
ATOM 706 C CA . ARG A 1 92 ? 11.652 -35.854 -2.543 1.00 86.06 92 ARG A CA 1
ATOM 707 C C . ARG A 1 92 ? 11.727 -36.777 -3.744 1.00 86.06 92 ARG A C 1
ATOM 709 O O . ARG A 1 92 ? 12.423 -37.791 -3.718 1.00 86.06 92 ARG A O 1
ATOM 716 N N . ILE A 1 93 ? 10.978 -36.395 -4.769 1.00 85.56 93 ILE A N 1
ATOM 717 C CA . ILE A 1 93 ? 10.908 -37.069 -6.058 1.00 85.56 93 ILE A CA 1
ATOM 718 C C . ILE A 1 93 ? 11.409 -36.068 -7.091 1.00 85.56 93 ILE A C 1
ATOM 720 O O . ILE A 1 93 ? 10.907 -34.945 -7.138 1.00 85.56 93 ILE A O 1
ATOM 724 N N . TRP A 1 94 ? 12.405 -36.467 -7.870 1.00 84.44 94 TRP A N 1
ATOM 725 C CA . TRP A 1 94 ? 12.968 -35.668 -8.949 1.00 84.44 94 TRP A CA 1
ATOM 726 C C . TRP A 1 94 ? 12.637 -36.353 -10.268 1.00 84.44 94 TRP A C 1
ATOM 728 O O . TRP A 1 94 ? 12.979 -37.523 -10.470 1.00 84.44 94 TRP A O 1
ATOM 738 N N . GLU A 1 95 ? 11.937 -35.619 -11.123 1.00 79.31 95 GLU A N 1
ATOM 739 C CA . GLU A 1 95 ? 11.540 -36.026 -12.467 1.00 79.31 95 GLU A CA 1
ATOM 740 C C . GLU A 1 95 ? 12.419 -35.292 -13.480 1.00 79.31 95 GLU A C 1
ATOM 742 O O . GLU A 1 95 ? 12.751 -34.121 -13.287 1.00 79.31 95 GLU A O 1
ATOM 747 N N . GLU A 1 96 ? 12.827 -35.996 -14.535 1.00 73.00 96 GLU A N 1
ATOM 748 C CA . GLU A 1 96 ? 13.530 -35.391 -15.665 1.00 73.00 96 GLU A CA 1
ATOM 749 C C . GLU A 1 96 ? 12.570 -34.448 -16.398 1.00 73.00 96 GLU A C 1
ATOM 751 O O . GLU A 1 96 ? 11.451 -34.839 -16.735 1.00 73.00 96 GLU A O 1
ATOM 756 N N . ALA A 1 97 ? 12.983 -33.195 -16.582 1.00 66.94 97 ALA A N 1
ATOM 757 C CA . ALA A 1 97 ? 12.198 -32.216 -17.318 1.00 66.94 97 ALA A CA 1
ATOM 758 C C . ALA A 1 97 ? 12.330 -32.459 -18.828 1.00 66.94 97 ALA A C 1
ATOM 760 O O . ALA A 1 97 ? 13.398 -32.828 -19.309 1.00 66.94 97 ALA A O 1
ATOM 761 N N . ASP A 1 98 ? 11.263 -32.177 -19.578 1.00 62.75 98 ASP A N 1
ATOM 762 C CA . ASP A 1 98 ? 11.268 -32.241 -21.049 1.00 62.75 98 ASP A CA 1
ATOM 763 C C . ASP A 1 98 ? 12.131 -31.126 -21.690 1.00 62.75 98 ASP A C 1
ATOM 765 O O . ASP A 1 98 ? 12.348 -31.108 -22.904 1.00 62.75 98 ASP A O 1
ATOM 769 N N . GLU A 1 99 ? 12.617 -30.179 -20.884 1.00 60.09 99 GLU A N 1
ATOM 770 C CA . GLU A 1 99 ? 13.439 -29.048 -21.305 1.00 60.09 99 GLU A CA 1
ATOM 771 C C . GLU A 1 99 ? 14.933 -29.365 -21.143 1.00 60.09 99 GLU A C 1
ATOM 773 O O . GLU A 1 99 ? 15.392 -29.800 -20.086 1.00 60.09 99 GLU A O 1
ATOM 778 N N . LEU A 1 100 ? 15.707 -29.138 -22.208 1.00 62.25 100 LEU A N 1
ATOM 779 C CA . LEU A 1 100 ? 17.156 -29.332 -22.208 1.00 62.25 100 LEU A CA 1
ATOM 780 C C . LEU A 1 100 ? 17.830 -28.289 -21.309 1.00 62.25 100 LEU A C 1
ATOM 782 O O . LEU A 1 100 ? 17.825 -27.102 -21.620 1.00 62.25 100 LEU A O 1
ATOM 786 N N . LEU A 1 101 ? 18.458 -28.751 -20.229 1.00 63.56 101 LEU A N 1
ATOM 787 C CA . LEU A 1 101 ? 19.215 -27.909 -19.307 1.00 63.56 101 LEU A CA 1
ATOM 788 C C . LEU A 1 101 ? 20.600 -27.595 -19.893 1.00 63.56 101 LEU A C 1
ATOM 790 O O . LEU A 1 101 ? 21.441 -28.482 -20.063 1.00 63.56 101 LEU A O 1
ATOM 794 N N . ILE A 1 102 ? 20.831 -26.324 -20.221 1.00 72.50 102 ILE A N 1
ATOM 795 C CA . ILE A 1 102 ? 22.116 -25.817 -20.711 1.00 72.50 102 ILE A CA 1
ATOM 796 C C . ILE A 1 102 ? 22.900 -25.280 -19.508 1.00 72.50 102 ILE A C 1
ATOM 798 O O . ILE A 1 102 ? 22.567 -24.240 -18.954 1.00 72.50 102 ILE A O 1
ATOM 802 N N . LEU A 1 103 ? 23.965 -25.982 -19.110 1.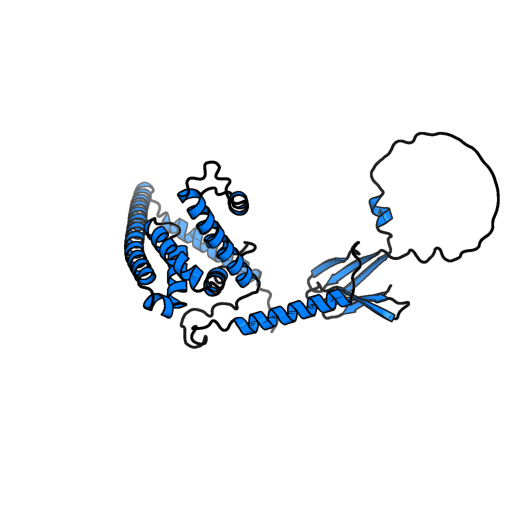00 67.56 103 LEU A N 1
ATOM 803 C CA . LEU A 1 103 ? 24.787 -25.643 -17.935 1.00 67.56 103 LEU A CA 1
ATOM 804 C C . LEU A 1 103 ? 25.315 -24.197 -17.933 1.00 67.56 103 LEU A C 1
ATOM 806 O O . LEU A 1 103 ? 25.366 -23.557 -16.887 1.00 67.56 103 LEU A O 1
ATOM 810 N N . GLU A 1 104 ? 25.685 -23.675 -19.104 1.00 71.94 104 GLU A N 1
ATOM 811 C CA . GLU A 1 104 ? 26.177 -22.298 -19.251 1.00 71.94 104 GLU A CA 1
ATOM 812 C C . GLU A 1 104 ? 25.088 -21.258 -18.943 1.00 71.94 104 GLU A C 1
ATOM 814 O O . GLU A 1 104 ? 25.383 -20.204 -18.383 1.00 71.94 104 GLU A O 1
ATOM 819 N N . GLU A 1 105 ? 23.829 -21.567 -19.263 1.00 72.75 105 GLU A N 1
ATOM 820 C CA . GLU A 1 105 ? 22.683 -20.699 -18.992 1.00 72.75 105 GLU A CA 1
ATOM 821 C C . GLU A 1 105 ? 22.347 -20.689 -17.495 1.00 72.75 105 GLU A C 1
ATOM 823 O O . GLU A 1 105 ? 22.142 -19.619 -16.930 1.00 72.75 105 GLU A O 1
ATOM 828 N N . GLU A 1 106 ? 22.393 -21.838 -16.810 1.00 70.38 106 GLU A N 1
ATOM 829 C CA . GLU A 1 106 ? 22.208 -21.886 -15.350 1.00 70.38 106 GLU A CA 1
ATOM 830 C C . GLU A 1 106 ? 23.296 -21.112 -14.592 1.00 70.38 106 GLU A C 1
ATOM 832 O O . GLU A 1 106 ? 22.992 -20.378 -13.650 1.00 70.38 106 GLU A O 1
ATOM 837 N N . GLU A 1 107 ? 24.563 -21.242 -15.001 1.00 75.56 107 GLU A N 1
ATOM 838 C CA . GLU A 1 107 ? 25.667 -20.471 -14.414 1.00 75.56 107 GLU A CA 1
ATOM 839 C C . GLU A 1 107 ? 25.527 -18.968 -14.680 1.00 75.56 107 GLU A C 1
ATOM 841 O O . GLU A 1 107 ? 25.921 -18.143 -13.849 1.00 75.56 107 GLU A O 1
ATOM 846 N N . GLN A 1 108 ? 24.980 -18.594 -15.837 1.00 70.12 108 GLN A N 1
ATOM 847 C CA . GLN A 1 108 ? 24.719 -17.201 -16.164 1.00 70.12 108 GLN A CA 1
ATOM 848 C C . GLN A 1 108 ? 23.560 -16.636 -15.336 1.00 70.12 108 GLN A C 1
ATOM 850 O O . GLN A 1 108 ? 23.733 -15.586 -14.724 1.00 70.12 108 GLN A O 1
ATOM 855 N N . ILE A 1 109 ? 22.452 -17.371 -15.203 1.00 73.06 109 ILE A N 1
ATOM 856 C CA . ILE A 1 109 ? 21.322 -17.001 -14.338 1.00 73.06 109 ILE A CA 1
ATOM 857 C C . ILE A 1 109 ? 21.776 -16.865 -12.878 1.00 73.06 109 ILE A C 1
ATOM 859 O O . ILE A 1 109 ? 21.375 -15.928 -12.193 1.00 73.06 109 ILE A O 1
ATOM 863 N N . ALA A 1 110 ? 22.634 -17.768 -12.391 1.00 77.50 110 ALA A N 1
ATOM 864 C CA . ALA A 1 110 ? 23.159 -17.695 -11.029 1.00 77.50 110 ALA A CA 1
ATOM 865 C C . ALA A 1 110 ? 24.026 -16.444 -10.804 1.00 77.50 110 ALA A C 1
ATOM 867 O O . ALA A 1 110 ? 23.881 -15.780 -9.780 1.00 77.50 110 ALA A O 1
ATOM 868 N N . ARG A 1 111 ? 24.889 -16.087 -11.766 1.00 76.81 111 ARG A N 1
ATOM 869 C CA . ARG A 1 111 ? 25.676 -14.844 -11.695 1.00 76.81 111 ARG A CA 1
ATOM 870 C C . ARG A 1 111 ? 24.801 -13.601 -11.761 1.00 76.81 111 ARG A C 1
ATOM 872 O O . ARG A 1 111 ? 25.010 -12.693 -10.969 1.00 76.81 111 ARG A O 1
ATOM 879 N N . GLU A 1 112 ? 23.812 -13.575 -12.650 1.00 74.75 112 GLU A N 1
ATOM 880 C CA . GLU A 1 112 ? 22.864 -12.460 -12.753 1.00 74.75 112 GLU A CA 1
ATOM 881 C C . GLU A 1 112 ? 22.085 -12.267 -11.441 1.00 74.75 112 GLU A C 1
ATOM 883 O O . GLU A 1 112 ? 21.928 -11.137 -10.987 1.00 74.75 112 GLU A O 1
ATOM 888 N N . GLN A 1 113 ? 21.682 -13.356 -10.773 1.00 71.94 113 GLN A N 1
ATOM 889 C CA . GLN A 1 113 ? 21.045 -13.300 -9.452 1.00 71.94 113 GLN A CA 1
ATOM 890 C C . GLN A 1 113 ? 21.985 -12.761 -8.364 1.00 71.94 113 GLN A C 1
ATOM 892 O O . GLN A 1 113 ? 21.577 -11.921 -7.565 1.00 71.94 113 GLN A O 1
ATOM 897 N N . GLU A 1 114 ? 23.239 -13.218 -8.318 1.00 75.38 114 GLU A N 1
ATOM 898 C CA . GLU A 1 114 ? 24.228 -12.722 -7.350 1.00 75.38 114 GLU A CA 1
ATOM 899 C C . GLU A 1 114 ? 24.545 -11.232 -7.568 1.00 75.38 114 GLU A C 1
ATOM 901 O O . GLU A 1 114 ? 24.622 -10.465 -6.603 1.00 75.38 114 GLU A O 1
ATOM 906 N N . GLU A 1 115 ? 24.676 -10.806 -8.828 1.00 72.06 115 GLU A N 1
ATOM 907 C CA . GLU A 1 115 ? 24.867 -9.404 -9.210 1.00 72.06 115 GLU A CA 1
ATOM 908 C C . GLU A 1 115 ? 23.645 -8.550 -8.838 1.00 72.06 115 GLU A C 1
ATOM 910 O O . GLU A 1 115 ? 23.800 -7.458 -8.288 1.00 72.06 115 GLU A O 1
ATOM 915 N N . GLU A 1 116 ? 22.425 -9.047 -9.060 1.00 69.06 116 GLU A N 1
ATOM 916 C CA . GLU A 1 116 ? 21.189 -8.376 -8.647 1.00 69.06 116 GLU A CA 1
ATOM 917 C C . GLU A 1 116 ? 21.114 -8.226 -7.118 1.00 69.06 116 GLU A C 1
ATOM 919 O O . GLU A 1 116 ? 20.825 -7.138 -6.607 1.00 69.06 116 GLU A O 1
ATOM 924 N N . GLU A 1 117 ? 21.441 -9.276 -6.360 1.00 67.38 117 GLU A N 1
ATOM 925 C CA . GLU A 1 117 ? 21.495 -9.226 -4.896 1.00 67.38 117 GLU A CA 1
ATOM 926 C C . GLU A 1 117 ? 22.541 -8.223 -4.381 1.00 67.38 117 GLU A C 1
ATOM 928 O O . GLU A 1 117 ? 22.327 -7.550 -3.361 1.00 67.38 117 GLU A O 1
ATOM 933 N N . GLU A 1 118 ? 23.681 -8.104 -5.064 1.00 69.88 118 GLU A N 1
ATOM 934 C CA . GLU A 1 118 ? 24.719 -7.128 -4.738 1.00 69.88 118 GLU A CA 1
ATOM 935 C C . GLU A 1 118 ? 24.295 -5.692 -5.089 1.00 69.88 118 GLU A C 1
ATOM 937 O O . GLU A 1 118 ? 24.488 -4.779 -4.277 1.00 69.88 118 GLU A O 1
ATOM 942 N N . LEU A 1 119 ? 23.632 -5.483 -6.229 1.00 62.56 119 LEU A N 1
ATOM 943 C CA . LEU A 1 119 ? 23.058 -4.187 -6.596 1.00 62.56 119 LEU A CA 1
ATOM 944 C C . LEU A 1 119 ? 22.005 -3.736 -5.581 1.00 62.56 119 LEU A C 1
ATOM 946 O O . LEU A 1 119 ? 22.096 -2.614 -5.077 1.00 62.56 119 LEU A O 1
ATOM 950 N N . VAL A 1 120 ? 21.085 -4.620 -5.183 1.00 58.62 120 VAL A N 1
ATOM 951 C CA . VAL A 1 120 ? 20.083 -4.341 -4.139 1.00 58.62 120 VAL A CA 1
ATOM 952 C C . VAL A 1 120 ? 20.756 -3.967 -2.813 1.00 58.62 120 VAL A C 1
ATOM 954 O O . VAL A 1 120 ? 20.307 -3.055 -2.114 1.00 58.62 120 VAL A O 1
ATOM 957 N N . ARG A 1 121 ? 21.874 -4.620 -2.467 1.00 57.19 121 ARG A N 1
ATOM 958 C CA . ARG A 1 121 ? 22.670 -4.288 -1.274 1.00 57.19 121 ARG A CA 1
ATOM 959 C C . ARG A 1 121 ? 23.277 -2.886 -1.354 1.00 57.19 121 ARG A C 1
ATOM 961 O O . ARG A 1 121 ? 23.342 -2.206 -0.330 1.00 57.19 121 ARG A O 1
ATOM 968 N N . SER A 1 122 ? 23.718 -2.468 -2.537 1.00 54.59 122 SER A N 1
ATOM 969 C CA . SER A 1 122 ? 24.330 -1.154 -2.761 1.00 54.59 122 SER A CA 1
ATOM 970 C C . SER A 1 122 ? 23.303 -0.009 -2.807 1.00 54.59 122 SER A C 1
ATOM 972 O O . SER A 1 122 ? 23.558 1.069 -2.271 1.00 54.59 122 SER A O 1
ATOM 974 N N . GLU A 1 123 ? 22.115 -0.254 -3.366 1.00 50.81 123 GLU A N 1
ATOM 975 C CA . GLU A 1 123 ? 21.041 0.736 -3.545 1.00 50.81 123 GLU A CA 1
ATOM 976 C C . GLU A 1 123 ? 20.195 0.944 -2.271 1.00 50.81 123 GLU A C 1
ATOM 978 O O . GLU A 1 123 ? 19.518 1.960 -2.122 1.00 50.81 123 GLU A O 1
ATOM 983 N N . ALA A 1 124 ? 20.292 0.040 -1.286 1.00 49.75 124 ALA A N 1
ATOM 984 C CA . ALA A 1 124 ? 19.653 0.175 0.029 1.00 49.75 124 ALA A CA 1
ATOM 985 C C . ALA A 1 124 ? 20.096 1.421 0.835 1.00 49.75 124 ALA A C 1
ATOM 987 O O . ALA A 1 124 ? 19.516 1.722 1.883 1.00 49.75 124 ALA A O 1
ATOM 988 N N . VAL A 1 125 ? 21.110 2.160 0.371 1.00 50.66 125 VAL A N 1
ATOM 989 C CA . VAL A 1 125 ? 21.493 3.472 0.907 1.00 50.66 125 VAL A CA 1
ATOM 990 C C . VAL A 1 125 ? 20.545 4.533 0.344 1.00 50.66 125 VAL A C 1
ATOM 992 O O . VAL A 1 125 ? 20.827 5.196 -0.651 1.00 50.66 125 VAL A O 1
ATOM 995 N N . ILE A 1 126 ? 19.390 4.693 0.988 1.00 51.53 126 ILE A N 1
ATOM 996 C CA . ILE A 1 126 ? 18.367 5.655 0.565 1.00 51.53 126 ILE A CA 1
ATOM 997 C C . ILE A 1 126 ? 18.931 7.093 0.646 1.00 51.53 126 ILE A C 1
ATOM 999 O O . ILE A 1 126 ? 19.311 7.536 1.738 1.00 51.53 126 ILE A O 1
ATOM 1003 N N . PRO A 1 127 ? 18.952 7.870 -0.458 1.00 36.75 127 PRO A N 1
ATOM 1004 C CA . PRO A 1 127 ? 19.431 9.249 -0.448 1.00 36.75 127 PRO A CA 1
ATOM 1005 C C . PRO A 1 127 ? 18.597 10.119 0.504 1.00 36.75 127 PRO A C 1
ATOM 1007 O O . PRO A 1 127 ? 17.404 10.328 0.294 1.00 36.75 127 PRO A O 1
ATOM 1010 N N . GLY A 1 128 ? 19.230 10.634 1.561 1.00 50.91 128 GLY A N 1
ATOM 1011 C CA . GLY A 1 128 ? 18.589 11.496 2.565 1.00 50.91 128 GLY A CA 1
ATOM 1012 C C . GLY A 1 128 ? 18.114 10.787 3.838 1.00 50.91 128 GLY A C 1
ATOM 1013 O O . GLY A 1 128 ? 17.687 11.467 4.772 1.00 50.91 128 GLY A O 1
ATOM 1014 N N . ALA A 1 129 ? 18.233 9.459 3.934 1.00 44.75 129 ALA A N 1
ATOM 1015 C CA . ALA A 1 129 ? 18.099 8.768 5.211 1.00 44.75 129 ALA A CA 1
ATOM 1016 C C . ALA A 1 129 ? 19.394 8.947 6.019 1.00 44.75 129 ALA A C 1
ATOM 1018 O O . ALA A 1 129 ? 20.479 8.581 5.567 1.00 44.75 129 ALA A O 1
ATOM 1019 N N . MET A 1 130 ? 19.290 9.525 7.219 1.00 36.88 130 MET A N 1
ATOM 1020 C CA . MET A 1 130 ? 20.384 9.466 8.192 1.00 36.88 130 MET A CA 1
ATOM 1021 C C . MET A 1 130 ? 20.762 7.989 8.389 1.00 36.88 130 MET A C 1
ATOM 1023 O O . MET A 1 130 ? 19.847 7.167 8.516 1.00 36.88 130 MET A O 1
ATOM 1027 N N . PRO A 1 131 ? 22.062 7.635 8.404 1.00 39.84 131 PRO A N 1
ATOM 1028 C CA . PRO A 1 131 ? 22.485 6.258 8.604 1.00 39.84 131 PRO A CA 1
ATOM 1029 C C . PRO A 1 131 ? 21.821 5.695 9.862 1.00 39.84 131 PRO A C 1
ATOM 1031 O O . PRO A 1 131 ? 21.624 6.402 10.853 1.00 39.84 131 PRO A O 1
ATOM 1034 N N . SER A 1 132 ? 21.434 4.424 9.762 1.00 45.59 132 SER A N 1
ATOM 1035 C CA . SER A 1 132 ? 20.461 3.701 10.590 1.00 45.59 132 SER A CA 1
ATOM 1036 C C . SER A 1 132 ? 20.750 3.633 12.104 1.00 45.59 132 SER A C 1
ATOM 1038 O O . SER A 1 132 ? 20.057 2.915 12.819 1.00 45.59 132 SER A O 1
ATOM 1040 N N . GLU A 1 133 ? 21.739 4.367 12.608 1.00 42.53 133 GLU A N 1
ATOM 1041 C CA . GLU A 1 133 ? 22.146 4.408 14.014 1.00 42.53 133 GLU A CA 1
ATOM 1042 C C . GLU A 1 133 ? 21.445 5.513 14.827 1.00 42.53 133 GLU A C 1
ATOM 1044 O O . GLU A 1 133 ? 21.488 5.478 16.052 1.00 42.53 133 GLU A O 1
ATOM 1049 N N . ALA A 1 134 ? 20.770 6.477 14.182 1.00 37.81 134 ALA A N 1
ATOM 1050 C CA . ALA A 1 134 ? 20.199 7.651 14.865 1.00 37.81 134 ALA A CA 1
ATOM 1051 C C . ALA A 1 134 ? 18.669 7.808 14.760 1.00 37.81 134 ALA A C 1
ATOM 1053 O O . ALA A 1 134 ? 18.127 8.815 15.216 1.00 37.81 134 ALA A O 1
ATOM 1054 N N . SER A 1 135 ? 17.950 6.854 14.163 1.00 35.44 135 SER A N 1
ATOM 1055 C CA . SER A 1 135 ? 16.485 6.905 14.115 1.00 35.44 135 SER A CA 1
ATOM 1056 C C . SER A 1 135 ? 15.901 5.881 15.082 1.00 35.44 135 SER A C 1
ATOM 1058 O O . SER A 1 135 ? 16.023 4.681 14.861 1.00 35.44 135 SER A O 1
ATOM 1060 N N . GLU A 1 136 ? 15.218 6.347 16.131 1.00 34.00 136 GLU A N 1
ATOM 1061 C CA . GLU A 1 136 ? 14.382 5.545 17.049 1.00 34.00 136 GLU A CA 1
ATOM 1062 C C . GLU A 1 136 ? 13.124 4.966 16.359 1.00 34.00 136 GLU A C 1
ATOM 1064 O O . GLU A 1 136 ? 12.058 4.797 16.951 1.00 34.00 136 GLU A O 1
ATOM 1069 N N . ILE A 1 137 ? 13.219 4.687 15.065 1.00 40.81 137 ILE A N 1
ATOM 1070 C CA . ILE A 1 137 ? 12.215 3.992 14.282 1.00 40.81 137 ILE A CA 1
ATOM 1071 C C . ILE A 1 137 ? 12.840 2.633 14.020 1.00 40.81 137 ILE A C 1
ATOM 1073 O O . ILE A 1 137 ? 13.887 2.567 13.385 1.00 40.81 137 ILE A O 1
ATOM 1077 N N . ASN A 1 138 ? 12.224 1.581 14.574 1.00 39.56 138 ASN A N 1
ATOM 1078 C CA . ASN A 1 138 ? 12.604 0.174 14.404 1.00 39.56 138 ASN A CA 1
ATOM 1079 C C . ASN A 1 138 ?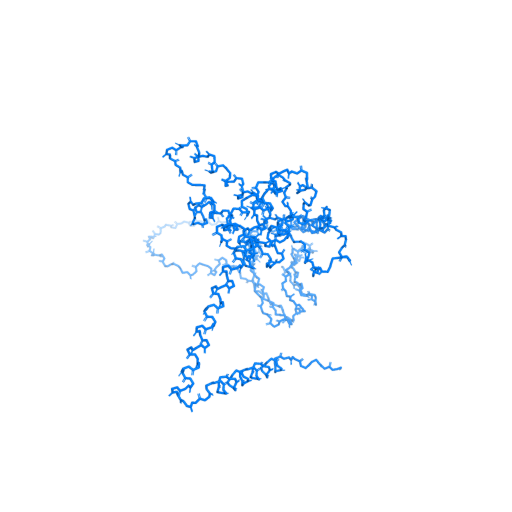 13.347 -0.066 13.084 1.00 39.56 138 ASN A C 1
ATOM 1081 O O . ASN A 1 138 ? 12.811 0.366 12.058 1.00 39.56 138 ASN A O 1
ATOM 1085 N N . PRO A 1 139 ? 14.504 -0.760 13.091 1.00 44.88 139 PRO A N 1
ATOM 1086 C CA . PRO A 1 139 ? 15.311 -0.950 11.895 1.00 44.88 139 PRO A CA 1
ATOM 1087 C C . PRO A 1 139 ? 14.411 -1.464 10.779 1.00 44.88 139 PRO A C 1
ATOM 1089 O O . PRO A 1 139 ? 13.837 -2.555 10.865 1.00 44.88 139 PRO A O 1
ATOM 1092 N N . LEU A 1 140 ? 14.209 -0.604 9.782 1.00 52.53 140 LEU A N 1
ATOM 1093 C CA . LEU A 1 140 ? 13.435 -0.926 8.603 1.00 52.53 140 LEU A CA 1
ATOM 1094 C C . LEU A 1 140 ? 14.143 -2.136 7.977 1.00 52.53 140 LEU A C 1
ATOM 1096 O O . LEU A 1 140 ? 15.360 -2.109 7.792 1.00 52.53 140 LEU A O 1
ATOM 1100 N N . GLY A 1 141 ? 13.417 -3.246 7.784 1.00 55.66 141 GLY A N 1
ATOM 1101 C CA . GLY A 1 141 ? 13.997 -4.465 7.200 1.00 55.66 141 GLY A CA 1
ATOM 1102 C C . GLY A 1 141 ? 14.675 -4.144 5.869 1.00 55.66 141 GLY A C 1
ATOM 1103 O O . GLY A 1 141 ? 14.348 -3.141 5.263 1.00 55.66 141 GLY A O 1
ATOM 1104 N N . ARG A 1 142 ? 15.635 -4.941 5.402 1.00 59.78 142 ARG A N 1
ATOM 1105 C CA . ARG A 1 142 ? 16.349 -4.600 4.160 1.00 59.78 142 ARG A CA 1
ATOM 1106 C C . ARG A 1 142 ? 15.374 -4.542 2.966 1.00 59.78 142 ARG A C 1
ATOM 1108 O O . ARG A 1 142 ? 14.506 -5.421 2.891 1.00 59.78 142 ARG A O 1
ATOM 1115 N N . PRO A 1 143 ? 15.507 -3.568 2.043 1.00 61.47 143 PRO A N 1
ATOM 1116 C CA . PRO A 1 143 ? 14.787 -3.619 0.777 1.00 61.47 143 PRO A CA 1
ATOM 1117 C C . PRO A 1 143 ? 15.138 -4.925 0.056 1.00 61.47 143 PRO A C 1
ATOM 1119 O O . PRO A 1 143 ? 16.280 -5.377 0.079 1.00 61.47 143 PRO A O 1
ATOM 1122 N N . THR A 1 144 ? 14.129 -5.558 -0.530 1.00 62.81 144 THR A N 1
ATOM 1123 C CA . THR A 1 144 ? 14.261 -6.799 -1.317 1.00 62.81 144 THR A CA 1
ATOM 1124 C C . THR A 1 144 ? 13.907 -6.493 -2.772 1.00 62.81 144 THR A C 1
ATOM 1126 O O . THR A 1 144 ? 13.177 -5.526 -3.001 1.00 62.81 144 THR A O 1
ATOM 1129 N N . GLY A 1 145 ? 14.352 -7.298 -3.747 1.00 65.31 145 GLY A N 1
ATOM 1130 C CA . GLY A 1 145 ? 13.983 -7.112 -5.167 1.00 65.31 145 GLY A CA 1
ATOM 1131 C C . GLY A 1 145 ? 12.471 -6.920 -5.360 1.00 65.31 145 GLY A C 1
ATOM 1132 O O . GLY A 1 145 ? 12.024 -5.935 -5.938 1.00 65.31 145 GLY A O 1
ATOM 1133 N N . ASN A 1 146 ? 11.670 -7.714 -4.643 1.00 72.06 146 ASN A N 1
ATOM 1134 C CA . ASN A 1 146 ? 10.206 -7.612 -4.622 1.00 72.06 146 ASN A CA 1
ATOM 1135 C C . ASN A 1 146 ? 9.657 -6.221 -4.233 1.00 72.06 146 ASN A C 1
ATOM 1137 O O . ASN A 1 146 ? 8.531 -5.880 -4.592 1.00 72.06 146 ASN A O 1
ATOM 1141 N N . THR A 1 147 ? 10.391 -5.429 -3.440 1.00 75.12 147 THR A N 1
ATOM 1142 C CA . THR A 1 147 ? 9.967 -4.066 -3.060 1.00 75.12 147 THR A CA 1
ATOM 1143 C C . THR A 1 147 ? 10.231 -3.031 -4.148 1.00 75.12 147 THR A C 1
ATOM 1145 O O . THR A 1 147 ? 9.489 -2.052 -4.220 1.00 75.12 147 THR A O 1
ATOM 1148 N N . ARG A 1 148 ? 11.227 -3.268 -5.009 1.00 76.62 148 ARG A N 1
ATOM 1149 C CA . ARG A 1 148 ? 11.516 -2.440 -6.184 1.00 76.62 148 ARG A CA 1
ATOM 1150 C C . ARG A 1 148 ? 10.452 -2.653 -7.256 1.00 76.62 148 ARG A C 1
ATOM 1152 O O . ARG A 1 148 ? 9.799 -1.692 -7.647 1.00 76.62 148 ARG A O 1
ATOM 1159 N N . ASP A 1 149 ? 10.160 -3.908 -7.588 1.00 81.44 149 ASP A N 1
ATOM 1160 C CA . ASP A 1 149 ? 9.087 -4.257 -8.531 1.00 81.44 149 ASP A CA 1
ATOM 1161 C C . ASP A 1 149 ? 7.731 -3.695 -8.089 1.00 81.44 149 ASP A C 1
ATOM 1163 O O . ASP A 1 149 ? 6.907 -3.247 -8.890 1.00 81.44 149 ASP A O 1
ATOM 1167 N N . ALA A 1 150 ? 7.492 -3.687 -6.774 1.00 82.81 150 ALA A N 1
ATOM 1168 C CA . ALA A 1 150 ? 6.288 -3.110 -6.203 1.00 82.81 150 ALA A CA 1
ATOM 1169 C C . ALA A 1 150 ? 6.218 -1.584 -6.364 1.00 82.81 150 ALA A C 1
ATOM 1171 O O . ALA A 1 150 ? 5.123 -1.050 -6.564 1.00 82.81 150 ALA A O 1
ATOM 1172 N N . ALA A 1 151 ? 7.356 -0.889 -6.288 1.00 87.12 151 ALA A N 1
ATOM 1173 C CA . ALA A 1 151 ? 7.440 0.539 -6.567 1.00 87.12 151 ALA A CA 1
ATOM 1174 C C . ALA A 1 151 ? 7.172 0.825 -8.047 1.00 87.12 151 ALA A C 1
ATOM 1176 O O . ALA A 1 151 ? 6.324 1.664 -8.350 1.00 87.12 151 ALA A O 1
ATOM 1177 N N . ASP A 1 152 ? 7.812 0.078 -8.950 1.00 88.25 152 ASP A N 1
ATOM 1178 C CA . ASP A 1 152 ? 7.654 0.231 -10.400 1.00 88.25 152 ASP A CA 1
ATOM 1179 C C . ASP A 1 152 ? 6.203 0.003 -10.830 1.00 88.25 152 ASP A C 1
ATOM 1181 O O . ASP A 1 152 ? 5.598 0.842 -11.498 1.00 88.25 152 ASP A O 1
ATOM 1185 N N . MET A 1 153 ? 5.575 -1.064 -10.337 1.00 87.19 153 MET A N 1
ATOM 1186 C CA . MET A 1 153 ? 4.171 -1.334 -10.636 1.00 87.19 153 MET A CA 1
ATOM 1187 C C . MET A 1 153 ? 3.218 -0.302 -10.000 1.00 87.19 153 MET A C 1
ATOM 1189 O O . MET A 1 153 ? 2.115 -0.060 -10.503 1.00 87.19 153 MET A O 1
ATOM 1193 N N . PHE A 1 154 ? 3.594 0.316 -8.874 1.00 91.25 154 PHE A N 1
ATOM 1194 C CA . PHE A 1 154 ? 2.807 1.408 -8.297 1.00 91.25 154 PHE A CA 1
ATOM 1195 C C . PHE A 1 154 ? 2.955 2.711 -9.095 1.00 91.25 154 PHE A C 1
ATOM 1197 O O . PHE A 1 154 ? 1.950 3.396 -9.288 1.00 91.25 154 PHE A O 1
ATOM 1204 N N . MET A 1 155 ? 4.152 3.023 -9.601 1.00 92.75 155 MET A N 1
ATOM 1205 C CA . MET A 1 155 ? 4.382 4.143 -10.522 1.00 92.75 155 MET A CA 1
ATOM 1206 C C . MET A 1 155 ? 3.583 3.959 -11.815 1.00 92.75 155 MET A C 1
ATOM 1208 O O . MET A 1 155 ? 2.820 4.849 -12.185 1.00 92.75 155 MET A O 1
ATOM 1212 N N . GLU A 1 156 ? 3.599 2.760 -12.401 1.00 92.50 156 GLU A N 1
ATOM 1213 C CA . GLU A 1 156 ? 2.759 2.429 -13.560 1.00 92.50 156 GLU A CA 1
ATOM 1214 C C . GLU A 1 156 ? 1.263 2.643 -13.254 1.00 92.50 156 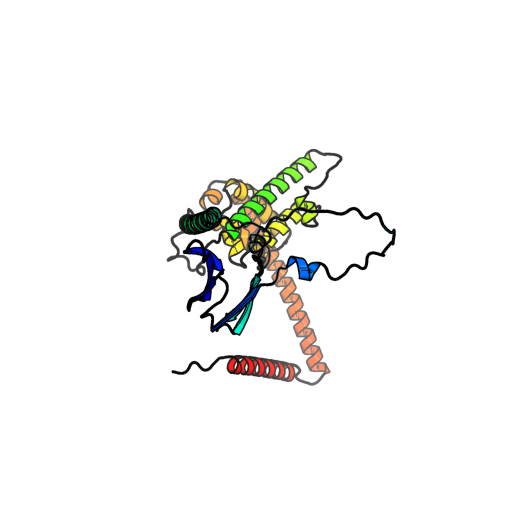GLU A C 1
ATOM 1216 O O . GLU A 1 156 ? 0.519 3.241 -14.035 1.00 92.50 156 GLU A O 1
ATOM 1221 N N . ALA A 1 157 ? 0.795 2.220 -12.073 1.00 92.19 157 ALA A N 1
ATOM 1222 C CA . ALA A 1 157 ? -0.588 2.447 -11.661 1.00 92.19 157 ALA A CA 1
ATOM 1223 C C . ALA A 1 157 ? -0.931 3.942 -11.497 1.00 92.19 157 ALA A C 1
ATOM 1225 O O . ALA A 1 157 ? -2.084 4.329 -11.720 1.00 92.19 157 ALA A O 1
ATOM 1226 N N . MET A 1 158 ? 0.034 4.775 -11.101 1.00 93.50 158 MET A N 1
ATOM 1227 C CA . MET A 1 158 ? -0.130 6.227 -11.033 1.00 93.50 158 MET A CA 1
ATOM 1228 C C . MET A 1 158 ? -0.230 6.856 -12.422 1.00 93.50 158 MET A C 1
ATOM 1230 O O . MET A 1 158 ? -1.125 7.676 -12.636 1.00 93.50 158 MET A O 1
ATOM 1234 N N . ASP A 1 159 ? 0.609 6.434 -13.363 1.00 93.81 159 ASP A N 1
ATOM 1235 C CA . ASP A 1 159 ? 0.575 6.931 -14.740 1.00 93.81 159 ASP A CA 1
ATOM 1236 C C . ASP A 1 159 ? -0.744 6.558 -15.431 1.00 93.81 159 ASP A C 1
ATOM 1238 O O . ASP A 1 159 ? -1.438 7.423 -15.973 1.00 93.81 159 ASP A O 1
ATOM 1242 N N . ILE A 1 160 ? -1.189 5.304 -15.291 1.00 91.62 160 ILE A N 1
ATOM 1243 C CA . ILE A 1 160 ? -2.498 4.849 -15.793 1.00 91.62 160 ILE A CA 1
ATOM 1244 C C . ILE A 1 160 ? -3.636 5.673 -15.185 1.00 91.62 160 ILE A C 1
ATOM 1246 O O . ILE A 1 160 ? -4.598 6.032 -15.872 1.00 91.62 160 ILE A O 1
ATOM 1250 N N . TYR A 1 161 ? -3.553 5.971 -13.886 1.00 92.38 161 TYR A N 1
ATOM 1251 C CA . TYR A 1 161 ? -4.542 6.805 -13.213 1.00 92.38 161 TYR A CA 1
ATOM 1252 C C . TYR A 1 161 ? -4.607 8.209 -13.835 1.00 92.38 161 TYR A C 1
ATOM 1254 O O . TYR A 1 161 ? -5.706 8.714 -14.075 1.00 92.38 161 TYR A O 1
ATOM 1262 N N . GLU A 1 162 ? -3.468 8.839 -14.119 1.00 90.94 162 GLU A N 1
ATOM 1263 C CA . GLU A 1 162 ? -3.432 10.175 -14.717 1.00 90.94 162 GLU A CA 1
ATOM 1264 C C . GLU A 1 162 ? -3.955 10.180 -16.148 1.00 90.94 162 GLU A C 1
ATOM 1266 O O . GLU A 1 162 ? -4.810 11.009 -16.480 1.00 90.94 162 GLU A O 1
ATOM 1271 N N . GLU A 1 163 ? -3.533 9.216 -16.966 1.00 89.88 163 GLU A N 1
ATOM 1272 C CA . GLU A 1 163 ? -4.053 9.049 -18.319 1.00 89.88 163 GLU A CA 1
ATOM 1273 C C . GLU A 1 163 ? -5.575 8.906 -18.332 1.00 89.88 163 GLU A C 1
ATOM 1275 O O . GLU A 1 163 ? -6.264 9.536 -19.135 1.00 89.88 163 GLU A O 1
ATOM 1280 N N . GLU A 1 164 ? -6.121 8.090 -17.434 1.00 88.38 164 GLU A N 1
ATOM 1281 C CA . GLU A 1 164 ? -7.554 7.828 -17.350 1.00 88.38 164 GLU A CA 1
ATOM 1282 C C . GLU A 1 164 ? -8.336 9.065 -16.876 1.00 88.38 164 GLU A C 1
ATOM 1284 O O . GLU A 1 164 ? -9.439 9.343 -17.359 1.00 88.38 164 GLU A O 1
ATOM 1289 N N . ILE A 1 165 ? -7.763 9.870 -15.974 1.00 88.25 165 ILE A N 1
ATOM 1290 C CA . ILE A 1 165 ? -8.344 11.158 -15.572 1.00 88.25 165 ILE A CA 1
ATOM 1291 C C . ILE A 1 165 ? -8.342 12.150 -16.742 1.00 88.25 165 ILE A C 1
ATOM 1293 O O . ILE A 1 165 ? -9.337 12.854 -16.942 1.00 88.25 165 ILE A O 1
ATOM 1297 N N . VAL A 1 166 ? -7.268 12.203 -17.535 1.00 89.19 166 VAL A N 1
ATOM 1298 C CA . VAL A 1 166 ? -7.182 13.060 -18.728 1.00 89.19 166 VAL A CA 1
ATOM 1299 C C . VAL A 1 166 ? -8.183 12.609 -19.797 1.00 89.19 166 VAL A C 1
ATOM 1301 O O . VAL A 1 166 ? -8.945 13.434 -20.304 1.00 89.19 166 VAL A O 1
ATOM 1304 N N . LYS A 1 167 ? -8.274 11.302 -20.074 1.00 86.69 167 LYS A N 1
ATOM 1305 C CA . LYS A 1 167 ? -9.253 10.710 -21.008 1.00 86.69 167 LYS A CA 1
ATOM 1306 C C . LYS A 1 167 ? -10.694 11.071 -20.624 1.00 86.69 167 LYS A C 1
ATOM 1308 O O . LYS A 1 167 ? -11.489 11.437 -21.490 1.00 86.69 167 LYS A O 1
ATOM 1313 N N . ARG A 1 168 ? -11.018 11.055 -19.324 1.00 84.69 168 ARG A N 1
ATOM 1314 C CA . ARG A 1 168 ? -12.334 11.477 -18.802 1.00 84.69 168 ARG A CA 1
ATOM 1315 C C . ARG A 1 168 ? -12.600 12.963 -18.971 1.00 84.69 168 ARG A C 1
ATOM 1317 O O . ARG A 1 168 ? -13.698 13.332 -19.379 1.00 84.69 168 ARG A O 1
ATOM 1324 N N . LYS A 1 169 ? -11.617 13.814 -18.669 1.00 84.75 169 LYS A N 1
ATOM 1325 C CA . LYS A 1 169 ? -11.745 15.270 -18.840 1.00 84.75 169 LYS A CA 1
ATOM 1326 C C . LYS A 1 169 ? -11.969 15.659 -20.300 1.00 84.75 169 LYS A C 1
ATOM 1328 O O . LYS A 1 169 ? -12.742 16.572 -20.566 1.00 84.75 169 LYS A O 1
ATOM 1333 N N . ASN A 1 170 ? -11.361 14.927 -21.229 1.00 84.69 170 ASN A N 1
ATOM 1334 C CA . ASN A 1 170 ? -11.476 15.179 -22.665 1.00 84.69 170 ASN A CA 1
ATOM 1335 C C . ASN A 1 170 ? -12.802 14.684 -23.280 1.00 84.69 170 ASN A C 1
ATOM 1337 O O . ASN A 1 170 ? -13.002 14.819 -24.484 1.00 84.69 170 ASN A O 1
ATOM 1341 N N . GLY A 1 171 ? -13.724 14.126 -22.482 1.00 76.06 171 GLY A N 1
ATOM 1342 C CA . GLY A 1 171 ? -15.072 13.772 -22.938 1.00 76.06 171 GLY A CA 1
ATOM 1343 C C . GLY A 1 171 ? -15.122 12.633 -23.962 1.00 76.06 171 GLY A C 1
ATOM 1344 O O . GLY A 1 171 ? -16.038 12.590 -24.786 1.00 76.06 171 GLY A O 1
ATOM 1345 N N . ALA A 1 172 ? -14.147 11.716 -23.940 1.00 72.69 172 ALA A N 1
ATOM 1346 C CA . ALA A 1 172 ? -14.114 10.574 -24.850 1.00 72.69 172 ALA A CA 1
ATOM 1347 C C . ALA A 1 172 ? -15.377 9.701 -24.681 1.00 72.69 172 ALA A C 1
ATOM 1349 O O . ALA A 1 172 ? -15.639 9.161 -23.608 1.00 72.69 172 ALA A O 1
ATOM 1350 N N . LYS A 1 173 ? -16.171 9.571 -25.754 1.00 60.25 173 LYS A N 1
ATOM 1351 C CA . LYS A 1 173 ? -17.507 8.939 -25.736 1.00 60.25 173 LYS A CA 1
ATOM 1352 C C . LYS A 1 173 ? -17.493 7.417 -25.527 1.00 60.25 173 LYS A C 1
ATOM 1354 O O . LYS A 1 173 ? -18.515 6.869 -25.135 1.00 60.25 173 LYS A O 1
ATOM 1359 N N . ASN A 1 174 ? -16.350 6.758 -25.730 1.00 60.25 174 ASN A N 1
ATOM 1360 C CA . ASN A 1 174 ? -16.150 5.325 -25.501 1.00 60.25 174 ASN A CA 1
ATOM 1361 C C . ASN A 1 174 ? -14.966 5.131 -24.552 1.00 60.25 174 ASN A C 1
ATOM 1363 O O . ASN A 1 174 ? -13.829 4.957 -24.985 1.00 60.25 174 ASN A O 1
ATOM 1367 N N . LEU A 1 175 ? -15.227 5.218 -23.251 1.00 69.38 175 LEU A N 1
ATOM 1368 C CA . LEU A 1 175 ? -14.192 5.080 -22.239 1.00 69.38 175 LEU A CA 1
ATOM 1369 C C . LEU A 1 175 ? -14.001 3.597 -21.904 1.00 69.38 175 LEU A C 1
ATOM 1371 O O . LEU A 1 175 ? -14.582 3.080 -20.951 1.00 69.38 175 LEU A O 1
ATOM 1375 N N . THR A 1 176 ? -13.240 2.886 -22.733 1.00 76.44 176 THR A N 1
ATOM 1376 C CA . THR A 1 176 ? -12.779 1.541 -22.378 1.00 76.44 176 THR A CA 1
ATOM 1377 C C . THR A 1 176 ? -11.768 1.676 -21.238 1.00 76.44 176 THR A C 1
ATOM 1379 O O . THR A 1 176 ? -10.713 2.276 -21.462 1.00 76.44 176 THR A O 1
ATOM 1382 N N . PRO A 1 177 ? -12.069 1.174 -20.025 1.00 78.69 177 PRO A N 1
ATOM 1383 C CA . PRO A 1 177 ? -11.137 1.256 -18.909 1.00 78.69 177 PRO A CA 1
ATOM 1384 C C . PRO A 1 177 ? -9.854 0.494 -19.240 1.00 78.69 177 PRO A C 1
ATOM 1386 O O . PRO A 1 177 ? -9.883 -0.506 -19.960 1.00 78.69 177 PRO A O 1
ATOM 1389 N N . HIS A 1 178 ? -8.731 0.955 -18.690 1.00 85.62 178 HIS A N 1
ATOM 1390 C CA . HIS A 1 178 ? -7.443 0.304 -18.902 1.00 85.62 178 HIS A CA 1
ATOM 1391 C C . HIS A 1 178 ? -7.500 -1.192 -18.510 1.00 85.62 178 HIS A C 1
ATOM 1393 O O . HIS A 1 178 ? -8.092 -1.514 -17.471 1.00 85.62 178 HIS A O 1
ATOM 1399 N N . PRO A 1 179 ? -6.874 -2.120 -19.264 1.00 85.56 179 PRO A N 1
ATOM 1400 C CA . PRO A 1 179 ? -6.922 -3.558 -18.972 1.00 85.56 179 PRO A CA 1
ATOM 1401 C C . PRO A 1 179 ? -6.514 -3.916 -17.537 1.00 85.56 179 PRO A C 1
ATOM 1403 O O . PRO A 1 179 ? -7.155 -4.749 -16.900 1.00 85.56 179 PRO A O 1
ATOM 1406 N N . LEU A 1 180 ? -5.516 -3.222 -16.977 1.00 85.12 180 LEU A N 1
ATOM 1407 C CA . LEU A 1 180 ? -5.095 -3.416 -15.581 1.00 85.12 180 LEU A CA 1
ATOM 1408 C C . LEU A 1 180 ? -6.156 -2.978 -14.559 1.00 85.12 180 LEU A C 1
ATOM 1410 O O . LEU A 1 180 ? -6.282 -3.586 -13.495 1.00 85.12 180 LEU A O 1
ATOM 1414 N N . MET A 1 181 ? -6.966 -1.965 -14.876 1.00 86.62 181 MET A N 1
ATOM 1415 C CA . MET A 1 181 ? -8.086 -1.559 -14.023 1.00 86.62 181 MET A CA 1
ATOM 1416 C C . MET A 1 181 ? -9.188 -2.624 -14.013 1.00 86.62 181 MET A C 1
ATOM 1418 O O . MET A 1 181 ? -9.729 -2.945 -12.949 1.00 86.62 181 MET A O 1
ATOM 1422 N N . VAL A 1 182 ? -9.468 -3.212 -15.181 1.00 86.25 182 VAL A N 1
ATOM 1423 C CA . VAL A 1 182 ? -10.413 -4.327 -15.336 1.00 86.25 182 VAL A CA 1
ATOM 1424 C C . VAL A 1 182 ? -9.913 -5.565 -14.595 1.00 86.25 182 VAL A C 1
ATOM 1426 O O . VAL A 1 182 ? -10.672 -6.158 -13.832 1.00 86.25 182 VAL A O 1
ATOM 1429 N N . ALA A 1 183 ? -8.626 -5.902 -14.727 1.00 84.31 183 ALA A N 1
ATOM 1430 C CA . ALA A 1 183 ? -8.004 -7.022 -14.021 1.00 84.31 183 ALA A CA 1
ATOM 1431 C C . ALA A 1 183 ? -8.110 -6.888 -12.489 1.00 84.31 183 ALA A C 1
ATOM 1433 O O . ALA A 1 183 ? -8.307 -7.878 -11.789 1.00 84.31 183 ALA A O 1
ATOM 1434 N N . ARG A 1 184 ? -8.058 -5.659 -11.950 1.00 80.06 184 ARG A N 1
ATOM 1435 C CA . ARG A 1 184 ? -8.264 -5.376 -10.512 1.00 80.06 184 ARG A CA 1
ATOM 1436 C C . ARG A 1 184 ? -9.735 -5.211 -10.102 1.00 80.06 184 ARG A C 1
ATOM 1438 O O . ARG A 1 184 ? -10.034 -4.864 -8.947 1.00 80.06 184 ARG A O 1
ATOM 1445 N N . GLY A 1 185 ? -10.663 -5.453 -11.027 1.00 82.19 185 GLY A N 1
ATOM 1446 C CA . GLY A 1 185 ? -12.102 -5.390 -10.797 1.00 82.19 185 GLY A CA 1
ATOM 1447 C C . GLY A 1 185 ? -12.586 -3.991 -10.413 1.00 82.19 185 GLY A C 1
ATOM 1448 O O . GLY A 1 185 ? -13.424 -3.856 -9.519 1.00 82.19 185 GLY A O 1
ATOM 1449 N N . THR A 1 186 ? -12.015 -2.933 -10.998 1.00 83.12 186 THR A N 1
ATOM 1450 C CA . THR A 1 186 ? -12.418 -1.545 -10.718 1.00 83.12 186 THR A CA 1
ATOM 1451 C C . THR A 1 186 ? -12.537 -0.709 -11.978 1.00 83.12 186 THR A C 1
ATOM 1453 O O . THR A 1 186 ? -11.579 -0.579 -12.722 1.00 83.12 186 THR A O 1
ATOM 1456 N N . ASN A 1 187 ? -13.663 -0.011 -12.130 1.00 81.12 187 ASN A N 1
ATOM 1457 C CA . ASN A 1 187 ? -13.870 0.958 -13.217 1.00 81.12 187 ASN A CA 1
ATOM 1458 C C . ASN A 1 187 ? -13.618 2.414 -12.766 1.00 81.12 187 ASN A C 1
ATOM 1460 O O . ASN A 1 187 ? -13.726 3.358 -13.549 1.00 81.12 187 ASN A O 1
ATOM 1464 N N . CYS A 1 188 ? -13.312 2.621 -11.481 1.00 86.50 188 CYS A N 1
ATOM 1465 C CA . CYS A 1 188 ? -13.036 3.930 -10.887 1.00 86.50 188 CYS A CA 1
ATOM 1466 C C . CYS A 1 188 ? -11.514 4.137 -10.733 1.00 86.50 188 CYS A C 1
ATOM 1468 O O . CYS A 1 188 ? -10.907 3.351 -10.006 1.00 86.50 188 CYS A O 1
ATOM 1470 N N . PRO A 1 189 ? -10.911 5.195 -11.313 1.00 88.94 189 PRO A N 1
ATOM 1471 C CA . PRO A 1 189 ? -9.465 5.441 -11.275 1.00 88.94 189 PRO A CA 1
ATOM 1472 C C . PRO A 1 189 ? -8.961 5.654 -9.849 1.00 88.94 189 PRO A C 1
ATOM 1474 O O . PRO A 1 189 ? -7.970 5.061 -9.444 1.00 88.94 189 PRO A O 1
ATOM 1477 N N . GLU A 1 190 ? -9.694 6.427 -9.042 1.00 90.88 190 GLU A N 1
ATOM 1478 C CA . GLU A 1 190 ? -9.328 6.670 -7.640 1.00 90.88 190 GLU A CA 1
ATOM 1479 C C . GLU A 1 190 ? -9.333 5.368 -6.818 1.00 90.88 190 GLU A C 1
ATOM 1481 O O . GLU A 1 190 ? -8.440 5.143 -6.006 1.00 90.88 190 GLU A O 1
ATOM 1486 N N . LYS A 1 191 ? -10.307 4.473 -7.059 1.00 90.56 191 LYS A N 1
ATOM 1487 C CA . LYS A 1 191 ? -10.359 3.161 -6.392 1.00 90.56 191 LYS A CA 1
ATOM 1488 C C . LYS A 1 191 ? -9.267 2.222 -6.893 1.00 90.56 191 LYS A C 1
ATOM 1490 O O . LYS A 1 191 ? -8.769 1.431 -6.103 1.00 90.56 191 LYS A O 1
ATOM 1495 N N . PHE A 1 192 ? -8.918 2.288 -8.178 1.00 92.00 192 PHE A N 1
ATOM 1496 C CA . PHE A 1 192 ? -7.811 1.522 -8.745 1.00 92.00 192 PHE A CA 1
ATOM 1497 C C . PHE A 1 192 ? -6.497 1.899 -8.058 1.00 92.00 192 PHE A C 1
ATOM 1499 O O . PHE A 1 192 ? -5.842 1.025 -7.497 1.00 92.00 192 PHE A O 1
ATOM 1506 N N . LEU A 1 193 ? -6.179 3.196 -7.996 1.00 93.06 193 LEU A N 1
ATOM 1507 C CA . LEU A 1 193 ? -4.951 3.668 -7.362 1.00 93.06 193 LEU A CA 1
ATOM 1508 C C . LEU A 1 193 ? -4.919 3.352 -5.859 1.00 93.06 193 LEU A C 1
ATOM 1510 O O . LEU A 1 193 ? -3.897 2.897 -5.348 1.00 93.06 193 LEU A O 1
ATOM 1514 N N . LEU A 1 194 ? -6.047 3.511 -5.154 1.00 92.31 194 LEU A N 1
ATOM 1515 C CA . LEU A 1 194 ? -6.146 3.130 -3.744 1.00 92.31 194 LEU A CA 1
ATOM 1516 C C . LEU A 1 194 ? -5.917 1.624 -3.545 1.00 92.31 194 LEU A C 1
ATOM 1518 O O . LEU A 1 194 ? -5.168 1.236 -2.654 1.00 92.31 194 LEU A O 1
ATOM 1522 N N . LYS A 1 195 ? -6.506 0.765 -4.388 1.00 89.88 195 LYS A N 1
ATOM 1523 C CA . LYS A 1 195 ? -6.262 -0.685 -4.334 1.00 89.88 195 LYS A CA 1
ATOM 1524 C C . LYS A 1 195 ? -4.799 -1.031 -4.615 1.00 89.88 195 LYS A C 1
ATOM 1526 O O . LYS A 1 195 ? -4.284 -1.959 -3.995 1.00 89.88 195 LYS A O 1
ATOM 1531 N N . SER A 1 196 ? -4.137 -0.311 -5.519 1.00 89.69 196 SER A N 1
ATOM 1532 C CA . SER A 1 196 ? -2.701 -0.476 -5.770 1.00 89.69 196 SER A CA 1
ATOM 1533 C C . SER A 1 196 ? -1.877 -0.103 -4.535 1.00 89.69 196 SER A C 1
ATOM 1535 O O . SER A 1 196 ? -1.024 -0.885 -4.133 1.00 89.69 196 SER A O 1
ATOM 1537 N N . LEU A 1 197 ? -2.209 0.997 -3.847 1.00 90.00 197 LEU A N 1
ATOM 1538 C CA . LEU A 1 197 ? -1.567 1.377 -2.580 1.00 90.00 197 LEU A CA 1
ATOM 1539 C C . LEU A 1 197 ? -1.818 0.339 -1.468 1.00 90.00 197 LEU A C 1
ATOM 1541 O O . LEU A 1 197 ? -0.913 -0.004 -0.712 1.00 90.00 197 LEU A O 1
ATOM 1545 N N . MET A 1 198 ? -3.038 -0.197 -1.370 1.00 88.44 198 MET A N 1
ATOM 1546 C CA . MET A 1 198 ? -3.375 -1.251 -0.401 1.00 88.44 198 MET A CA 1
ATOM 1547 C C . MET A 1 198 ? -2.601 -2.547 -0.667 1.00 88.44 198 MET A C 1
ATOM 1549 O O . MET A 1 198 ? -2.228 -3.243 0.279 1.00 88.44 198 MET A O 1
ATOM 1553 N N . ALA A 1 199 ? -2.333 -2.866 -1.937 1.00 85.50 199 ALA A N 1
ATOM 1554 C CA . ALA A 1 199 ? -1.578 -4.055 -2.317 1.00 85.50 199 ALA A CA 1
ATOM 1555 C C . ALA A 1 199 ? -0.123 -4.018 -1.821 1.00 85.50 199 ALA A C 1
ATOM 1557 O O . ALA A 1 199 ? 0.409 -5.079 -1.506 1.00 85.50 199 ALA A O 1
ATOM 1558 N N . LEU A 1 200 ? 0.474 -2.828 -1.661 1.00 81.88 200 LEU A N 1
ATOM 1559 C CA . LEU A 1 200 ? 1.832 -2.658 -1.118 1.00 81.88 200 LEU A CA 1
ATOM 1560 C C . LEU A 1 200 ? 1.951 -3.078 0.358 1.00 81.88 200 LEU A C 1
ATOM 1562 O O . LEU A 1 200 ? 3.031 -3.423 0.830 1.00 81.88 200 LEU A O 1
ATOM 1566 N N . ARG A 1 201 ? 0.841 -3.056 1.111 1.00 76.38 201 ARG A N 1
ATOM 1567 C CA . ARG A 1 201 ? 0.792 -3.491 2.520 1.00 76.38 201 ARG A CA 1
ATOM 1568 C C . ARG A 1 201 ? 0.534 -4.996 2.667 1.00 76.38 201 ARG A C 1
ATOM 1570 O O . ARG A 1 201 ? 0.782 -5.555 3.736 1.00 76.38 201 ARG A O 1
ATOM 1577 N N . ALA A 1 202 ? -0.038 -5.643 1.653 1.00 66.94 202 ALA A N 1
ATOM 1578 C CA . ALA A 1 202 ? -0.603 -6.980 1.783 1.00 66.94 202 ALA A CA 1
ATOM 1579 C C . ALA A 1 202 ? 0.500 -8.062 1.821 1.00 66.94 202 ALA A C 1
ATOM 1581 O O . ALA A 1 202 ? 1.170 -8.243 0.810 1.00 66.94 202 ALA A O 1
ATOM 1582 N N . PRO A 1 203 ? 0.635 -8.841 2.918 1.00 53.41 203 PRO A N 1
ATOM 1583 C CA . PRO A 1 203 ? 1.766 -9.753 3.160 1.00 53.41 203 PRO A CA 1
ATOM 1584 C C . PRO A 1 203 ? 1.884 -10.944 2.193 1.00 53.41 203 PRO A C 1
ATOM 1586 O O . PRO A 1 203 ? 2.892 -11.640 2.220 1.00 53.41 203 PRO A O 1
ATOM 1589 N N . TYR A 1 204 ? 0.860 -11.195 1.371 1.00 51.41 204 TYR A N 1
ATOM 1590 C CA . TYR A 1 204 ? 0.799 -12.313 0.417 1.00 51.41 204 TYR A CA 1
ATOM 1591 C C . TYR A 1 204 ? 0.527 -11.864 -1.021 1.00 51.41 204 TYR A C 1
ATOM 1593 O O . TYR A 1 204 ? 0.271 -12.690 -1.896 1.00 51.41 204 TYR A O 1
ATOM 1601 N N . SER A 1 205 ? 0.508 -10.556 -1.280 1.00 56.72 205 SER A N 1
ATOM 1602 C CA . SER A 1 205 ? 0.413 -10.080 -2.656 1.00 56.72 205 SER A CA 1
ATOM 1603 C C . SER A 1 205 ? 1.750 -10.346 -3.347 1.00 56.72 205 SER A C 1
ATOM 1605 O O . SER A 1 205 ? 2.788 -10.256 -2.691 1.00 56.72 205 SER A O 1
ATOM 1607 N N . ARG A 1 206 ? 1.762 -10.572 -4.671 1.00 51.75 206 ARG A N 1
ATOM 1608 C CA . ARG A 1 206 ? 2.993 -10.636 -5.503 1.00 51.75 206 ARG A CA 1
ATOM 1609 C C . ARG A 1 206 ? 3.824 -9.325 -5.486 1.00 51.75 206 ARG A C 1
ATOM 1611 O O . ARG A 1 206 ? 4.645 -9.103 -6.352 1.00 51.75 206 ARG A O 1
ATOM 1618 N N . LEU A 1 207 ? 3.523 -8.433 -4.546 1.00 49.50 207 LEU A N 1
ATOM 1619 C CA . LEU A 1 207 ? 3.719 -6.990 -4.523 1.00 49.50 207 LEU A CA 1
ATOM 1620 C C . LEU A 1 207 ? 4.043 -6.452 -3.121 1.00 49.50 207 LEU A C 1
ATOM 1622 O O . LEU A 1 207 ? 4.104 -5.239 -2.952 1.00 49.50 207 LEU A O 1
ATOM 1626 N N . GLY A 1 208 ? 4.168 -7.293 -2.085 1.00 45.81 208 GLY A N 1
ATOM 1627 C CA . GLY A 1 208 ? 4.360 -6.753 -0.736 1.00 45.81 208 GLY A CA 1
ATOM 1628 C C . GLY A 1 208 ? 4.815 -7.739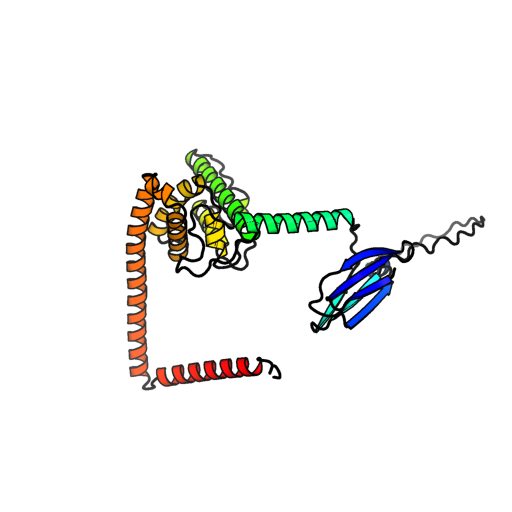 0.333 1.00 45.81 208 GLY A C 1
ATOM 1629 O O . GLY A 1 208 ? 4.022 -8.507 0.871 1.00 45.81 208 GLY A O 1
ATOM 1630 N N . GLY A 1 209 ? 6.086 -7.625 0.727 1.00 51.06 209 GLY A N 1
ATOM 1631 C CA . GLY A 1 209 ? 6.705 -8.275 1.890 1.00 51.06 209 GLY A CA 1
ATOM 1632 C C . GLY A 1 209 ? 6.261 -7.688 3.239 1.00 51.06 209 GLY A C 1
ATOM 1633 O O . GLY A 1 209 ? 7.068 -7.156 4.000 1.00 51.06 209 GLY A O 1
ATOM 1634 N N . GLY A 1 210 ? 4.963 -7.761 3.544 1.00 55.31 210 GLY A N 1
ATOM 1635 C CA . GLY A 1 210 ? 4.399 -7.326 4.828 1.00 55.31 210 GLY A CA 1
ATOM 1636 C C . GLY A 1 210 ? 4.531 -5.820 5.107 1.00 55.31 210 GLY A C 1
ATOM 1637 O O . GLY A 1 210 ? 4.724 -5.010 4.206 1.00 55.31 210 GLY A O 1
ATOM 1638 N N . GLY A 1 211 ? 4.402 -5.417 6.379 1.00 56.47 211 GLY A N 1
ATOM 1639 C CA . GLY A 1 211 ? 4.333 -4.003 6.788 1.00 56.47 211 GLY A CA 1
ATOM 1640 C C . GLY A 1 211 ? 5.553 -3.139 6.432 1.00 56.47 211 GLY A C 1
ATOM 1641 O O . GLY A 1 211 ? 5.408 -1.921 6.348 1.00 56.47 211 GLY A O 1
ATOM 1642 N N . ALA A 1 212 ? 6.717 -3.752 6.188 1.00 62.16 212 ALA A N 1
ATOM 1643 C CA . ALA A 1 212 ? 7.921 -3.070 5.714 1.00 62.16 212 ALA A CA 1
ATOM 1644 C C . ALA A 1 212 ? 7.903 -2.823 4.192 1.00 62.16 212 ALA A C 1
ATOM 1646 O O . ALA A 1 212 ? 8.536 -1.880 3.730 1.00 62.16 212 ALA A O 1
ATOM 1647 N N . GLY A 1 213 ? 7.159 -3.614 3.409 1.00 72.19 213 GLY A N 1
ATOM 1648 C CA . GLY A 1 213 ? 7.099 -3.483 1.947 1.00 72.19 213 GLY A CA 1
ATOM 1649 C C . GLY A 1 213 ? 6.526 -2.145 1.474 1.00 72.19 213 GLY A C 1
ATOM 1650 O O . GLY A 1 213 ? 7.018 -1.579 0.505 1.00 72.19 213 GLY A O 1
ATOM 1651 N N . LEU A 1 214 ? 5.557 -1.588 2.211 1.00 84.69 214 LEU A N 1
ATOM 1652 C CA . LEU A 1 214 ? 4.971 -0.281 1.901 1.00 84.69 214 LEU A CA 1
ATOM 1653 C C . LEU A 1 214 ? 6.007 0.849 1.947 1.00 84.69 214 LEU A C 1
ATOM 1655 O O . LEU A 1 214 ? 6.026 1.690 1.059 1.00 84.69 214 LEU A O 1
ATOM 1659 N N . GLU A 1 215 ? 6.832 0.903 2.994 1.00 84.62 215 GLU A N 1
ATOM 1660 C CA . GLU A 1 215 ? 7.797 1.996 3.175 1.00 84.62 215 GLU A CA 1
ATOM 1661 C C . GLU A 1 215 ? 8.933 1.896 2.149 1.00 84.62 215 GLU A C 1
ATOM 1663 O O . GLU A 1 215 ? 9.275 2.898 1.537 1.00 84.62 215 GLU A O 1
ATOM 1668 N N . HIS A 1 216 ? 9.421 0.692 1.838 1.00 81.88 216 HIS A N 1
ATOM 1669 C CA . HIS A 1 216 ? 10.401 0.516 0.757 1.00 81.88 216 HIS A CA 1
ATOM 1670 C C . HIS A 1 216 ? 9.852 0.901 -0.616 1.00 81.88 216 HIS A C 1
ATOM 1672 O O . HIS A 1 216 ? 10.502 1.651 -1.339 1.00 81.88 216 HIS A O 1
ATOM 1678 N N . ALA A 1 217 ? 8.643 0.443 -0.955 1.00 86.50 217 ALA A N 1
ATOM 1679 C CA . ALA A 1 217 ? 8.042 0.748 -2.249 1.00 86.50 217 ALA A CA 1
ATOM 1680 C C . ALA A 1 217 ? 7.763 2.251 -2.410 1.00 86.50 217 ALA A C 1
ATOM 1682 O O . ALA A 1 217 ? 8.004 2.820 -3.469 1.00 86.50 217 ALA A O 1
ATOM 1683 N N . LEU A 1 218 ? 7.292 2.919 -1.348 1.00 88.69 218 LEU A N 1
ATOM 1684 C CA . LEU A 1 218 ? 7.100 4.371 -1.361 1.00 88.69 218 LEU A CA 1
ATOM 1685 C C . LEU A 1 218 ? 8.428 5.138 -1.391 1.00 88.69 218 LEU A C 1
ATOM 1687 O O . LEU A 1 218 ? 8.468 6.234 -1.944 1.00 88.69 218 LEU A O 1
ATOM 1691 N N . GLY A 1 219 ? 9.487 4.587 -0.796 1.00 85.62 219 GLY A N 1
ATOM 1692 C CA . GLY A 1 219 ? 10.806 5.210 -0.778 1.00 85.62 219 GLY A CA 1
ATOM 1693 C C . GLY A 1 219 ? 11.546 5.158 -2.114 1.00 85.62 219 GLY A C 1
ATOM 1694 O O . GLY A 1 219 ? 12.357 6.036 -2.390 1.00 85.62 219 GLY A O 1
ATOM 1695 N N . ALA A 1 220 ? 11.224 4.180 -2.961 1.00 86.94 220 ALA A N 1
ATOM 1696 C CA . ALA A 1 220 ? 11.758 4.059 -4.316 1.00 86.94 220 ALA A CA 1
ATOM 1697 C C . ALA A 1 220 ? 11.020 4.935 -5.354 1.00 86.94 220 ALA A C 1
ATOM 1699 O O . ALA A 1 220 ? 11.378 4.938 -6.530 1.00 86.94 220 ALA A O 1
ATOM 1700 N N . LEU A 1 221 ? 9.996 5.699 -4.948 1.00 89.44 221 LEU A N 1
ATOM 1701 C CA . LEU A 1 221 ? 9.264 6.576 -5.862 1.00 89.44 221 LEU A CA 1
ATOM 1702 C C . LEU A 1 221 ? 10.102 7.773 -6.306 1.00 89.44 221 LEU A C 1
ATOM 1704 O O . LEU A 1 221 ? 10.793 8.417 -5.515 1.00 89.44 221 LEU A O 1
ATOM 1708 N N . THR A 1 222 ? 9.957 8.156 -7.575 1.00 90.69 222 THR A N 1
ATOM 1709 C CA . THR A 1 222 ? 10.605 9.374 -8.073 1.00 90.69 222 THR A CA 1
ATOM 1710 C C . THR A 1 222 ? 9.935 10.638 -7.521 1.00 90.69 222 THR A C 1
ATOM 1712 O O . THR A 1 222 ? 8.733 10.680 -7.241 1.00 90.69 222 THR A O 1
ATOM 1715 N N . SER A 1 223 ? 10.705 11.725 -7.436 1.00 88.19 223 SER A N 1
ATOM 1716 C CA . SER A 1 223 ? 10.242 13.045 -6.978 1.00 88.19 223 SER A CA 1
ATOM 1717 C C . SER A 1 223 ? 8.989 13.554 -7.705 1.00 88.19 223 SER A C 1
ATOM 1719 O O . SER A 1 223 ? 8.167 14.259 -7.116 1.00 88.19 223 SER A O 1
ATOM 1721 N N . GLU A 1 224 ? 8.832 13.211 -8.984 1.00 90.88 224 GLU A N 1
ATOM 1722 C CA . GLU A 1 224 ? 7.676 13.598 -9.794 1.00 90.88 224 GLU A CA 1
ATOM 1723 C C . GLU A 1 224 ? 6.401 12.863 -9.365 1.00 90.88 224 GLU A C 1
ATOM 1725 O O . GLU A 1 224 ? 5.369 13.502 -9.138 1.00 90.88 224 GLU A O 1
ATOM 1730 N N . HIS A 1 225 ? 6.488 11.549 -9.146 1.00 93.12 225 HIS A N 1
ATOM 1731 C CA . HIS A 1 225 ? 5.382 10.759 -8.611 1.00 93.12 225 HIS A CA 1
ATOM 1732 C C . HIS A 1 225 ? 4.980 11.263 -7.222 1.00 93.12 225 HIS A C 1
ATOM 1734 O O . HIS A 1 225 ? 3.801 11.490 -6.956 1.00 93.12 225 HIS A O 1
ATOM 1740 N N . VAL A 1 226 ? 5.940 11.565 -6.345 1.00 91.69 226 VAL A N 1
ATOM 1741 C CA . VAL A 1 226 ? 5.639 12.092 -5.001 1.00 91.69 226 VAL A CA 1
ATOM 1742 C C . VAL A 1 226 ? 4.856 13.408 -5.064 1.00 91.69 226 VAL A C 1
ATOM 1744 O O . VAL A 1 226 ? 3.886 13.583 -4.318 1.00 91.69 226 VAL A O 1
ATOM 1747 N N . ARG A 1 227 ? 5.212 14.311 -5.991 1.00 92.00 227 ARG A N 1
ATOM 1748 C CA . ARG A 1 227 ? 4.476 15.569 -6.216 1.00 92.00 227 ARG A CA 1
ATOM 1749 C C . ARG A 1 227 ? 3.022 15.342 -6.626 1.00 92.00 227 ARG A C 1
ATOM 1751 O O . ARG A 1 227 ? 2.151 16.092 -6.191 1.00 92.00 227 ARG A O 1
ATOM 1758 N N . ARG A 1 228 ? 2.757 14.315 -7.435 1.00 92.56 228 ARG A N 1
ATOM 1759 C CA . ARG A 1 228 ? 1.413 13.955 -7.917 1.00 92.56 228 ARG A CA 1
ATOM 1760 C C . ARG A 1 228 ? 0.598 13.196 -6.859 1.00 92.56 228 ARG A C 1
ATOM 1762 O O . ARG A 1 228 ? -0.608 13.411 -6.724 1.00 92.56 228 ARG A O 1
ATOM 1769 N N . LEU A 1 229 ? 1.254 12.344 -6.068 1.00 94.44 229 LEU A N 1
ATOM 1770 C CA . LEU A 1 229 ? 0.628 11.461 -5.082 1.00 94.44 229 LEU A CA 1
ATOM 1771 C C . LEU A 1 229 ? 0.195 12.187 -3.805 1.00 94.44 229 LEU A C 1
ATOM 1773 O O . LEU A 1 229 ? -0.909 11.956 -3.311 1.00 94.44 229 LEU A O 1
ATOM 1777 N N . LEU A 1 230 ? 1.038 13.066 -3.253 1.00 93.62 230 LEU A N 1
ATOM 1778 C CA . LEU A 1 230 ? 0.788 13.679 -1.943 1.00 93.62 230 LEU A CA 1
ATOM 1779 C C . LEU A 1 230 ? -0.536 14.477 -1.877 1.00 93.62 230 LEU A C 1
ATOM 1781 O O . LEU A 1 230 ? -1.281 14.294 -0.908 1.00 93.62 230 LEU A O 1
ATOM 1785 N N . PRO A 1 231 ? -0.915 15.281 -2.895 1.00 94.12 231 PRO A N 1
ATOM 1786 C CA . PRO A 1 231 ? -2.227 15.930 -2.934 1.00 94.12 231 PRO A CA 1
ATOM 1787 C C . PRO A 1 231 ? -3.396 14.936 -2.966 1.00 94.12 231 PRO A C 1
ATOM 1789 O O . PRO A 1 231 ? -4.441 15.187 -2.366 1.00 94.12 231 PRO A O 1
ATOM 1792 N N . LYS A 1 232 ? -3.231 13.782 -3.628 1.00 94.62 232 LYS A N 1
ATOM 1793 C CA . LYS A 1 232 ? -4.264 12.734 -3.685 1.00 94.62 232 LYS A CA 1
ATOM 1794 C C . LYS A 1 232 ? -4.440 12.033 -2.349 1.00 94.62 232 LYS A C 1
ATOM 1796 O O . LYS A 1 232 ? -5.572 11.834 -1.919 1.00 94.62 232 LYS A O 1
ATOM 1801 N N . LEU A 1 233 ? -3.344 11.754 -1.650 1.00 95.19 233 LEU A N 1
ATOM 1802 C CA . LEU A 1 233 ? -3.398 11.234 -0.287 1.00 95.19 233 LEU A CA 1
ATOM 1803 C C . LEU A 1 233 ? -4.094 12.226 0.666 1.00 95.19 233 LEU A C 1
ATOM 1805 O O . LEU A 1 233 ? -4.909 11.814 1.491 1.00 95.19 233 LEU A O 1
ATOM 1809 N N . ALA A 1 234 ? -3.838 13.533 0.536 1.00 94.75 234 ALA A N 1
ATOM 1810 C CA . ALA A 1 234 ? -4.506 14.559 1.344 1.00 94.75 234 ALA A CA 1
ATOM 1811 C C . ALA A 1 234 ? -6.028 14.627 1.092 1.00 94.75 234 ALA A C 1
ATOM 1813 O O . ALA A 1 234 ? -6.814 14.765 2.038 1.00 94.75 234 ALA A O 1
ATOM 1814 N N . ASP A 1 235 ? -6.455 14.489 -0.166 1.00 95.12 235 ASP A N 1
ATOM 1815 C CA . ASP A 1 235 ? -7.869 14.389 -0.548 1.00 95.12 235 ASP A CA 1
ATOM 1816 C C . ASP A 1 235 ? -8.520 13.112 0.011 1.00 95.12 235 ASP A C 1
ATOM 1818 O O . ASP A 1 235 ? -9.555 13.178 0.674 1.00 95.12 235 ASP A O 1
ATOM 1822 N N . TRP A 1 236 ? -7.884 11.948 -0.140 1.00 95.50 236 TRP A N 1
ATOM 1823 C CA . TRP A 1 236 ? -8.391 10.687 0.420 1.00 95.50 236 TRP A CA 1
ATOM 1824 C C . TRP A 1 236 ? -8.526 10.720 1.939 1.00 95.50 236 TRP A C 1
ATOM 1826 O O . TRP A 1 236 ? -9.532 10.254 2.478 1.00 95.50 236 TRP A O 1
ATOM 1836 N N . LEU A 1 237 ? -7.568 11.337 2.632 1.00 94.88 237 LEU A N 1
ATOM 1837 C CA . LEU A 1 237 ? -7.640 11.515 4.077 1.00 94.88 237 LEU A CA 1
ATOM 1838 C C . LEU A 1 237 ? -8.812 12.421 4.476 1.00 94.88 237 LEU A C 1
ATOM 1840 O O . LEU A 1 237 ? -9.508 12.148 5.452 1.00 94.88 237 LEU A O 1
ATOM 1844 N N . SER A 1 238 ? -9.083 13.460 3.684 1.00 94.88 238 SER A N 1
ATOM 1845 C CA . SER A 1 238 ? -10.232 14.353 3.872 1.00 94.88 238 SER A CA 1
ATOM 1846 C C . SER A 1 238 ? -11.561 13.607 3.680 1.00 94.88 238 SER A C 1
ATOM 1848 O O . SER A 1 238 ? -12.494 13.802 4.461 1.00 94.88 238 SER A O 1
ATOM 1850 N N . ARG A 1 239 ? -11.627 12.678 2.716 1.00 94.00 239 ARG A N 1
ATOM 1851 C CA . ARG A 1 239 ? -12.776 11.782 2.479 1.00 94.00 239 ARG A CA 1
ATOM 1852 C C . ARG A 1 239 ? -12.895 10.636 3.498 1.00 94.00 239 ARG A C 1
ATOM 1854 O O . ARG A 1 239 ? -13.927 9.972 3.531 1.00 94.00 239 ARG A O 1
ATOM 1861 N N . GLY A 1 240 ? -11.878 10.408 4.333 1.00 91.88 240 GLY A N 1
ATOM 1862 C CA . GLY A 1 240 ? -11.852 9.330 5.328 1.00 91.88 240 GLY A CA 1
ATOM 1863 C C . GLY A 1 240 ? -11.571 7.942 4.741 1.00 91.88 240 GLY A C 1
ATOM 1864 O O . GLY A 1 240 ? -11.989 6.941 5.316 1.00 91.88 240 GLY A O 1
ATOM 1865 N N . TRP A 1 241 ? -10.900 7.861 3.590 1.00 93.06 241 TRP A N 1
ATOM 1866 C CA . TRP A 1 241 ? -10.536 6.587 2.965 1.00 93.06 241 TRP A CA 1
ATOM 1867 C C . TRP A 1 241 ? -9.242 6.047 3.573 1.00 93.06 241 TRP A C 1
ATOM 1869 O O . TRP A 1 241 ? -8.239 6.756 3.579 1.00 93.06 241 TRP A O 1
ATOM 1879 N N . GLU A 1 242 ? -9.265 4.803 4.069 1.00 90.94 242 GLU A N 1
ATOM 1880 C CA . GLU A 1 242 ? -8.090 4.076 4.589 1.00 90.94 242 GLU A CA 1
ATOM 1881 C C . GLU A 1 242 ? -7.154 4.952 5.453 1.00 90.94 242 GLU A C 1
ATOM 1883 O O . GLU A 1 242 ? -5.958 5.083 5.183 1.00 90.94 242 GLU A O 1
ATOM 1888 N N . ILE A 1 243 ? -7.717 5.582 6.495 1.00 91.62 243 ILE A N 1
ATOM 1889 C CA . ILE A 1 243 ? -7.094 6.667 7.284 1.00 91.62 243 ILE A CA 1
ATOM 1890 C C . ILE A 1 243 ? -5.678 6.310 7.766 1.00 91.62 243 ILE A C 1
ATOM 1892 O O . ILE A 1 243 ? -4.763 7.129 7.665 1.00 91.62 243 ILE A O 1
ATOM 1896 N N . GLU A 1 244 ? -5.477 5.091 8.271 1.00 89.75 244 GLU A N 1
ATOM 1897 C CA . GLU A 1 244 ? -4.173 4.635 8.764 1.00 89.75 244 GLU A CA 1
ATOM 1898 C C . GLU A 1 244 ? -3.147 4.458 7.643 1.00 89.75 244 GLU A C 1
ATOM 1900 O O . GLU A 1 244 ? -2.003 4.889 7.782 1.00 89.75 244 GLU A O 1
ATOM 1905 N N . LEU A 1 245 ? -3.546 3.831 6.531 1.00 90.94 245 LEU A N 1
ATOM 1906 C CA . LEU A 1 245 ? -2.668 3.570 5.391 1.00 90.94 245 LEU A CA 1
ATOM 1907 C C . LEU A 1 245 ? -2.245 4.884 4.736 1.00 90.94 245 LEU A C 1
ATOM 1909 O O . LEU A 1 245 ? -1.057 5.118 4.511 1.00 90.94 245 LEU A O 1
ATOM 1913 N N . VAL A 1 246 ? -3.216 5.756 4.473 1.00 93.69 246 VAL A N 1
ATOM 1914 C CA . VAL A 1 246 ? -2.988 7.069 3.872 1.00 93.69 246 VAL A CA 1
ATOM 1915 C C . VAL A 1 246 ? -2.146 7.933 4.809 1.00 93.69 246 VAL A C 1
ATOM 1917 O O . VAL A 1 246 ? -1.147 8.504 4.379 1.00 93.69 246 VAL A O 1
ATOM 1920 N N . GLY A 1 247 ? -2.466 7.966 6.106 1.00 92.44 247 GLY A N 1
ATOM 1921 C CA . GLY A 1 247 ? -1.683 8.694 7.104 1.00 92.44 247 GLY A CA 1
ATOM 1922 C C . GLY A 1 247 ? -0.244 8.184 7.233 1.00 92.44 247 GLY A C 1
ATOM 1923 O O . GLY A 1 247 ? 0.689 8.987 7.308 1.00 92.44 247 GLY A O 1
ATOM 1924 N N . ARG A 1 248 ? -0.041 6.858 7.202 1.00 91.38 248 ARG A N 1
ATOM 1925 C CA . ARG A 1 248 ? 1.292 6.237 7.201 1.00 91.38 248 ARG A CA 1
ATOM 1926 C C . ARG A 1 248 ? 2.084 6.613 5.950 1.00 91.38 248 ARG A C 1
ATOM 1928 O O . ARG A 1 248 ? 3.250 6.975 6.084 1.00 91.38 248 ARG A O 1
ATOM 1935 N N . SER A 1 249 ? 1.440 6.581 4.785 1.00 92.06 249 SER A N 1
ATOM 1936 C CA . SER A 1 249 ? 2.050 6.923 3.494 1.00 92.06 249 SER A CA 1
ATOM 1937 C C . SER A 1 249 ? 2.459 8.397 3.441 1.00 92.06 249 SER A C 1
ATOM 1939 O O . SER A 1 249 ? 3.601 8.702 3.117 1.00 92.06 249 SER A O 1
ATOM 1941 N N . ILE A 1 250 ? 1.576 9.316 3.857 1.00 93.19 250 ILE A N 1
ATOM 1942 C CA . ILE A 1 250 ? 1.876 10.757 3.934 1.00 93.19 250 ILE A CA 1
ATOM 1943 C C . ILE A 1 250 ? 3.061 11.012 4.862 1.00 93.19 250 ILE A C 1
ATOM 1945 O O . ILE A 1 250 ? 3.983 11.729 4.488 1.00 93.19 250 ILE A O 1
ATOM 1949 N N . ARG A 1 251 ? 3.052 10.424 6.067 1.00 91.19 251 ARG A N 1
ATOM 1950 C CA . ARG A 1 251 ? 4.152 10.583 7.026 1.00 91.19 251 ARG A CA 1
ATOM 1951 C C . ARG A 1 251 ? 5.475 10.155 6.399 1.00 91.19 251 ARG A C 1
ATOM 1953 O O . ARG A 1 251 ? 6.412 10.939 6.441 1.00 91.19 251 ARG A O 1
ATOM 1960 N N . HIS A 1 252 ? 5.525 8.961 5.810 1.00 89.81 252 HIS A N 1
ATOM 1961 C CA . HIS A 1 252 ? 6.745 8.408 5.229 1.00 89.81 252 HIS A CA 1
ATOM 1962 C C . HIS A 1 252 ? 7.277 9.255 4.058 1.00 89.81 252 HIS A C 1
ATOM 1964 O O . HIS A 1 252 ? 8.447 9.633 4.052 1.00 89.81 252 HIS A O 1
ATOM 1970 N N . LEU A 1 253 ? 6.404 9.645 3.124 1.00 90.44 253 LEU A N 1
ATOM 1971 C CA . LEU A 1 253 ? 6.781 10.472 1.973 1.00 90.44 253 LEU A CA 1
ATOM 1972 C C . LEU A 1 253 ? 7.280 11.862 2.385 1.00 90.44 253 LEU A C 1
ATOM 1974 O O . LEU A 1 253 ? 8.261 12.352 1.834 1.00 90.44 253 LEU A O 1
ATOM 1978 N N . VAL A 1 254 ? 6.635 12.498 3.368 1.00 89.88 254 VAL A N 1
ATOM 1979 C CA . VAL A 1 254 ? 7.057 13.818 3.868 1.00 89.88 254 VAL A CA 1
ATOM 1980 C C . VAL A 1 254 ? 8.382 13.727 4.620 1.00 89.88 254 VAL A C 1
ATOM 1982 O O . VAL A 1 254 ? 9.207 14.628 4.486 1.00 89.88 254 VAL A O 1
ATOM 1985 N N . THR A 1 255 ? 8.603 12.659 5.394 1.00 88.62 255 THR A N 1
ATOM 1986 C CA . THR A 1 255 ? 9.885 12.457 6.083 1.00 88.62 255 THR A CA 1
ATOM 1987 C C . THR A 1 255 ? 11.021 12.206 5.104 1.00 88.62 255 THR A C 1
ATOM 1989 O O . THR A 1 255 ? 12.100 12.756 5.294 1.00 88.62 255 THR A O 1
ATOM 1992 N N . LEU A 1 256 ? 10.778 11.426 4.047 1.00 85.75 256 LEU A N 1
ATOM 1993 C CA . LEU A 1 256 ? 11.807 11.085 3.072 1.00 85.75 256 LEU A CA 1
ATOM 1994 C C . LEU A 1 256 ? 12.129 12.262 2.144 1.00 85.75 256 LEU A C 1
ATOM 1996 O O . LEU A 1 256 ? 13.286 12.616 1.940 1.00 85.75 256 LEU A O 1
ATOM 2000 N N . HIS A 1 257 ? 11.098 12.931 1.629 1.00 83.69 257 HIS A N 1
ATOM 2001 C CA . HIS A 1 257 ? 11.234 14.028 0.674 1.00 83.69 257 HIS A CA 1
ATOM 2002 C C . HIS A 1 257 ? 11.064 15.401 1.333 1.00 83.69 257 HIS A C 1
ATOM 2004 O O . HIS A 1 257 ? 10.437 16.304 0.769 1.00 83.69 257 HIS A O 1
ATOM 2010 N N . PHE A 1 258 ? 11.639 15.584 2.524 1.00 83.56 258 PHE A N 1
ATOM 2011 C CA . PHE A 1 258 ? 11.525 16.830 3.285 1.00 83.56 258 PHE A CA 1
ATOM 2012 C C . PHE A 1 258 ? 11.972 18.062 2.475 1.00 83.56 258 PHE A C 1
ATOM 2014 O O . PHE A 1 258 ? 11.303 19.097 2.493 1.00 83.56 258 PHE A O 1
ATOM 2021 N N . GLY A 1 259 ? 13.041 17.930 1.679 1.00 83.81 259 GLY A N 1
ATOM 2022 C CA . GLY A 1 259 ? 13.512 18.993 0.783 1.00 83.81 259 GLY A CA 1
ATOM 2023 C C . GLY A 1 259 ? 12.471 19.418 -0.262 1.00 83.81 259 GLY A C 1
ATOM 2024 O O . GLY A 1 259 ? 12.248 20.612 -0.464 1.00 83.81 259 GLY A O 1
ATOM 2025 N N . LEU A 1 260 ? 11.764 18.461 -0.877 1.00 82.00 260 LEU A N 1
ATOM 2026 C CA . LEU A 1 260 ? 10.688 18.757 -1.836 1.00 82.00 260 LEU A CA 1
ATOM 2027 C C . LEU A 1 260 ? 9.473 19.391 -1.150 1.00 82.00 260 LEU A C 1
ATOM 2029 O O . LEU A 1 260 ? 8.874 20.320 -1.695 1.00 82.00 260 LEU A O 1
ATOM 2033 N N . ALA A 1 261 ? 9.131 18.919 0.053 1.00 80.88 261 ALA A N 1
ATOM 2034 C CA . ALA A 1 261 ? 8.018 19.442 0.840 1.00 80.88 261 ALA A CA 1
ATOM 2035 C C . ALA A 1 261 ? 8.218 20.916 1.238 1.00 80.88 261 ALA A C 1
ATOM 2037 O O . ALA A 1 261 ? 7.249 21.675 1.314 1.00 80.88 261 ALA A O 1
ATOM 2038 N N . ILE A 1 262 ? 9.467 21.339 1.464 1.00 85.19 262 ILE A N 1
ATOM 2039 C CA . ILE A 1 262 ? 9.790 22.745 1.724 1.00 85.19 262 ILE A CA 1
ATOM 2040 C C . ILE A 1 262 ? 9.739 23.563 0.433 1.00 85.19 262 ILE A C 1
ATOM 2042 O O . ILE A 1 262 ? 9.116 24.626 0.419 1.00 85.19 262 ILE A O 1
ATOM 2046 N N . SER A 1 263 ? 10.367 23.098 -0.648 1.00 87.44 263 SER A N 1
ATOM 2047 C CA . SER A 1 263 ? 10.531 23.909 -1.862 1.00 87.44 263 SER A CA 1
ATOM 2048 C C . SER A 1 263 ? 9.240 24.102 -2.665 1.00 87.44 263 SER A C 1
ATOM 2050 O O . SER A 1 263 ? 9.096 25.113 -3.348 1.00 87.44 263 SER A O 1
ATOM 2052 N N . CYS A 1 264 ? 8.280 23.175 -2.586 1.00 89.94 264 CYS A N 1
ATOM 2053 C CA . CYS A 1 264 ? 7.039 23.238 -3.360 1.00 89.94 264 CYS A CA 1
ATOM 2054 C C . CYS A 1 264 ? 5.858 23.756 -2.517 1.00 89.94 264 CYS A C 1
ATOM 2056 O O . CYS A 1 264 ? 5.477 23.146 -1.515 1.00 89.94 264 CYS A O 1
ATOM 2058 N N . SER A 1 265 ? 5.240 24.869 -2.933 1.00 89.62 265 SER A N 1
ATOM 2059 C CA . SER A 1 265 ? 4.057 25.434 -2.260 1.00 89.62 265 SER A CA 1
ATOM 2060 C C . SER A 1 265 ? 2.847 24.496 -2.318 1.00 89.62 265 SER A C 1
ATOM 2062 O O . SER A 1 265 ? 2.178 24.312 -1.305 1.00 89.62 265 SER A O 1
ATOM 2064 N N . GLU A 1 266 ? 2.622 23.837 -3.458 1.00 89.88 266 GLU A N 1
ATOM 2065 C CA . GLU A 1 266 ? 1.514 22.892 -3.672 1.00 89.88 266 GLU A CA 1
ATOM 2066 C C . GLU A 1 266 ? 1.554 21.734 -2.663 1.00 89.88 266 GLU A C 1
ATOM 2068 O O . GLU A 1 266 ? 0.541 21.389 -2.051 1.00 89.88 266 GLU A O 1
ATOM 2073 N N . LEU A 1 267 ? 2.743 21.161 -2.431 1.00 89.31 267 LEU A N 1
ATOM 2074 C CA . LEU A 1 267 ? 2.915 20.084 -1.454 1.00 89.31 267 LEU A CA 1
ATOM 2075 C C . LEU A 1 267 ? 2.690 20.572 -0.026 1.00 89.31 267 LEU A C 1
ATOM 2077 O O . LEU A 1 267 ? 2.113 19.857 0.791 1.00 89.31 267 LEU A O 1
ATOM 2081 N N . ARG A 1 268 ? 3.100 21.802 0.280 1.00 91.56 268 ARG A N 1
ATOM 2082 C CA . ARG A 1 268 ? 2.875 22.406 1.594 1.00 91.56 268 ARG A CA 1
ATOM 2083 C C . ARG A 1 268 ? 1.390 22.576 1.891 1.00 91.56 268 ARG A C 1
ATOM 2085 O O . ARG A 1 268 ? 0.961 22.321 3.018 1.00 91.56 268 ARG A O 1
ATOM 2092 N N . ASP A 1 269 ? 0.606 22.965 0.893 1.00 92.94 269 ASP A N 1
ATOM 2093 C CA . ASP A 1 269 ? -0.841 23.095 1.034 1.00 92.94 269 ASP A CA 1
ATOM 2094 C C . ASP A 1 269 ? -1.519 21.726 1.171 1.00 92.94 269 ASP A C 1
ATOM 2096 O O . ASP A 1 269 ? -2.366 21.560 2.052 1.00 92.94 269 ASP A O 1
ATOM 2100 N N . ALA A 1 270 ? -1.062 20.709 0.432 1.00 92.50 270 ALA A N 1
ATOM 2101 C CA . ALA A 1 270 ? -1.494 19.324 0.634 1.00 92.50 270 ALA A CA 1
ATOM 2102 C C . ALA A 1 270 ? -1.173 18.811 2.054 1.00 92.50 270 ALA A C 1
ATOM 2104 O O . ALA A 1 270 ? -2.016 18.185 2.701 1.00 92.50 270 ALA A O 1
ATOM 2105 N N . ILE A 1 271 ? 0.009 19.126 2.597 1.00 92.56 271 ILE A N 1
ATOM 2106 C CA . ILE A 1 271 ? 0.388 18.765 3.973 1.00 92.56 271 ILE A CA 1
ATOM 2107 C C . ILE A 1 271 ? -0.520 19.472 4.986 1.00 92.56 271 ILE A C 1
ATOM 2109 O O . ILE A 1 271 ? -1.029 18.827 5.905 1.00 92.56 271 ILE A O 1
ATOM 2113 N N . ARG A 1 272 ? -0.787 20.772 4.813 1.00 93.38 272 ARG A N 1
ATOM 2114 C CA . ARG A 1 272 ? -1.718 21.521 5.677 1.00 93.38 272 ARG A CA 1
ATOM 2115 C C . ARG A 1 272 ? -3.125 20.929 5.639 1.00 93.38 272 ARG A C 1
ATOM 2117 O O . ARG A 1 272 ? -3.709 20.703 6.701 1.00 93.38 272 ARG A O 1
ATOM 2124 N N . GLN A 1 273 ? -3.635 20.627 4.444 1.00 94.75 273 GLN A N 1
ATOM 2125 C CA . GLN A 1 273 ? -4.921 19.958 4.258 1.00 94.75 273 GLN A CA 1
ATOM 2126 C C . GLN A 1 273 ? -4.941 18.610 4.985 1.00 94.75 273 GLN A C 1
ATOM 2128 O O . GLN A 1 273 ? -5.856 18.352 5.766 1.00 94.75 273 GLN A O 1
ATOM 2133 N N . SER A 1 274 ? -3.910 17.782 4.797 1.00 94.12 274 SER A N 1
ATOM 2134 C CA . SER A 1 274 ? -3.818 16.470 5.439 1.00 94.12 274 SER A CA 1
ATOM 2135 C C . SER A 1 274 ? -3.768 16.564 6.968 1.00 94.12 274 SER A C 1
ATOM 2137 O O . SER A 1 274 ? -4.388 15.756 7.654 1.00 94.12 274 SER A O 1
ATOM 2139 N N . SER A 1 275 ? -3.100 17.581 7.525 1.00 93.56 275 SER A N 1
ATOM 2140 C CA . SER A 1 275 ? -3.023 17.789 8.973 1.00 93.56 275 SER A CA 1
ATOM 2141 C C . SER A 1 275 ? -4.390 18.134 9.568 1.00 93.56 275 SER A C 1
ATOM 2143 O O . SER A 1 275 ? -4.784 17.548 10.580 1.00 93.56 275 SER A O 1
ATOM 2145 N N . LYS A 1 276 ? -5.143 19.028 8.909 1.00 94.88 276 LYS A N 1
ATOM 2146 C CA . LYS A 1 276 ? -6.515 19.378 9.305 1.00 94.88 276 LYS A CA 1
ATOM 2147 C C . LYS A 1 276 ? -7.445 18.166 9.196 1.00 94.88 276 LYS A C 1
ATOM 2149 O O . LYS A 1 276 ? -8.107 17.817 10.171 1.00 94.88 276 LYS A O 1
ATOM 2154 N N . ALA A 1 277 ? -7.424 17.483 8.051 1.00 95.06 277 ALA A N 1
ATOM 2155 C CA . ALA A 1 277 ? -8.223 16.287 7.805 1.00 95.06 277 ALA A CA 1
ATOM 2156 C C . ALA A 1 277 ? -7.935 15.179 8.825 1.00 95.06 277 ALA A C 1
ATOM 2158 O O . ALA A 1 277 ? -8.860 14.597 9.381 1.00 95.06 277 ALA A O 1
ATOM 2159 N N . ARG A 1 278 ? -6.660 14.924 9.144 1.00 93.75 278 ARG A N 1
ATOM 2160 C CA . ARG A 1 278 ? -6.257 13.947 10.164 1.00 93.75 278 ARG A CA 1
ATOM 2161 C C . ARG A 1 278 ? -6.913 14.230 11.510 1.00 93.75 278 ARG A C 1
ATOM 2163 O O . ARG A 1 278 ? -7.421 13.304 12.133 1.00 93.75 278 ARG A O 1
ATOM 2170 N N . MET A 1 279 ? -6.894 15.485 11.961 1.00 93.56 279 MET A N 1
ATOM 2171 C CA . MET A 1 279 ? -7.482 15.856 13.248 1.00 93.56 279 MET A CA 1
ATOM 2172 C C . MET A 1 279 ? -9.001 15.652 13.239 1.00 93.56 279 MET A C 1
ATOM 2174 O O . MET A 1 279 ? -9.549 15.064 14.168 1.00 93.56 279 MET A O 1
ATOM 2178 N N . GLU A 1 280 ? -9.675 16.067 12.165 1.00 94.94 280 GLU A N 1
ATOM 2179 C CA . GLU A 1 280 ? -11.119 15.875 12.002 1.00 94.94 280 GLU A CA 1
ATOM 2180 C C . GLU A 1 280 ? -11.507 14.389 11.991 1.00 94.94 280 GLU A C 1
ATOM 2182 O O . GLU A 1 280 ? -12.424 13.984 12.709 1.00 94.94 280 GLU A O 1
ATOM 2187 N N . GLN A 1 281 ? -10.793 13.561 11.224 1.00 93.88 281 GLN A N 1
ATOM 2188 C CA . GLN A 1 281 ? -11.063 12.124 11.145 1.00 93.88 281 GLN A CA 1
ATOM 2189 C C . GLN A 1 281 ? -10.752 11.407 12.464 1.00 93.88 281 GLN A C 1
ATOM 2191 O O . GLN A 1 281 ? -11.523 10.545 12.883 1.00 93.88 281 GLN A O 1
ATOM 2196 N N . LEU A 1 282 ? -9.680 11.795 13.165 1.00 92.00 282 LEU A N 1
ATOM 2197 C CA . LEU A 1 282 ? -9.342 11.243 14.477 1.00 92.00 282 LEU A CA 1
ATOM 2198 C C . LEU A 1 282 ? -10.429 11.548 15.511 1.00 92.00 282 LEU A C 1
ATOM 2200 O O . LEU A 1 282 ? -10.838 10.656 16.252 1.00 92.00 282 LEU A O 1
ATOM 2204 N N . VAL A 1 283 ? -10.926 12.788 15.549 1.00 95.31 283 VAL A N 1
ATOM 2205 C CA . VAL A 1 283 ? -12.015 13.179 16.455 1.00 95.31 283 VAL A CA 1
ATOM 2206 C C . VAL A 1 283 ? -13.295 12.411 16.125 1.00 95.31 283 VAL A C 1
ATOM 2208 O O . VAL A 1 283 ? -13.933 11.886 17.035 1.00 95.31 283 VAL A O 1
ATOM 2211 N N . ARG A 1 284 ? -13.652 12.273 14.840 1.00 93.94 284 ARG A N 1
ATOM 2212 C CA . ARG A 1 284 ? -14.815 11.471 14.418 1.00 93.94 284 ARG A CA 1
ATOM 2213 C C . ARG A 1 284 ? -14.692 10.009 14.843 1.00 93.94 284 ARG A C 1
ATOM 2215 O O . ARG A 1 284 ? -15.628 9.478 15.436 1.00 93.94 284 ARG A O 1
ATOM 2222 N N . ALA A 1 285 ? -13.545 9.380 14.585 1.00 91.56 285 ALA A N 1
ATOM 2223 C CA . ALA A 1 285 ? -13.292 7.992 14.962 1.00 91.56 285 ALA A CA 1
ATOM 2224 C C . ALA A 1 285 ? -13.336 7.808 16.486 1.00 91.56 285 ALA A C 1
ATOM 2226 O O . ALA A 1 285 ? -14.007 6.903 16.977 1.00 91.56 285 ALA A O 1
ATOM 2227 N N . LYS A 1 286 ? -12.695 8.710 17.241 1.00 95.31 286 LYS A N 1
ATOM 2228 C CA . LYS A 1 286 ? -12.717 8.699 18.709 1.00 95.31 286 LYS A CA 1
ATOM 2229 C C . LYS A 1 286 ? -14.137 8.830 19.254 1.00 95.31 286 LYS A C 1
ATOM 2231 O O . LYS A 1 286 ? -14.496 8.085 20.157 1.00 95.31 286 LYS A O 1
ATOM 2236 N N . ASN A 1 287 ? -14.940 9.745 18.714 1.00 97.06 287 ASN A N 1
ATOM 2237 C CA . ASN A 1 287 ? -16.315 9.948 19.166 1.00 97.06 287 ASN A CA 1
ATOM 2238 C C . ASN A 1 287 ? -17.194 8.731 18.864 1.00 97.06 287 ASN A C 1
ATOM 2240 O O . ASN A 1 287 ? -17.948 8.307 19.732 1.00 97.06 287 ASN A O 1
ATOM 2244 N N . LEU A 1 288 ? -17.070 8.138 17.671 1.00 95.19 288 LEU A N 1
ATOM 2245 C CA . LEU A 1 288 ? -17.810 6.930 17.303 1.00 95.19 288 LEU A CA 1
ATOM 2246 C C . LEU A 1 288 ? -17.450 5.752 18.218 1.00 95.19 288 LEU A C 1
ATOM 2248 O O . LEU A 1 288 ? -18.334 5.114 18.782 1.00 95.19 288 LEU A O 1
ATOM 2252 N N . ILE A 1 289 ? -16.151 5.486 18.392 1.00 95.31 289 ILE A N 1
ATOM 2253 C CA . ILE A 1 289 ? -15.666 4.396 19.247 1.00 95.31 289 ILE A CA 1
ATOM 2254 C C . ILE A 1 289 ? -16.057 4.652 20.704 1.00 95.31 289 ILE A C 1
ATOM 2256 O O . ILE A 1 289 ? -16.538 3.740 21.366 1.00 95.31 289 ILE A O 1
ATOM 2260 N N . GLY A 1 290 ? -15.907 5.886 21.192 1.00 97.44 290 GLY A N 1
ATOM 2261 C CA . GLY A 1 290 ? -16.266 6.268 22.556 1.00 97.44 290 GLY A CA 1
ATOM 2262 C C . GLY A 1 290 ? -17.762 6.125 22.840 1.00 97.44 290 GLY A C 1
ATOM 2263 O O . GLY A 1 290 ? -18.131 5.566 23.867 1.00 97.44 290 GLY A O 1
ATOM 2264 N N . MET A 1 291 ? -18.622 6.561 21.913 1.00 97.69 291 MET A N 1
ATOM 2265 C CA . MET A 1 291 ? -20.076 6.401 22.026 1.00 97.69 291 MET A CA 1
ATOM 2266 C C . MET A 1 291 ? -20.473 4.919 22.030 1.00 97.69 291 MET A C 1
ATOM 2268 O O . MET A 1 291 ? -21.269 4.495 22.865 1.00 97.69 291 MET A O 1
ATOM 2272 N N . ASN A 1 292 ? -19.889 4.122 21.130 1.00 97.44 292 ASN A N 1
ATOM 2273 C CA . ASN A 1 292 ? -20.159 2.687 21.048 1.00 97.44 292 ASN A CA 1
ATOM 2274 C C . ASN A 1 292 ? -19.691 1.952 22.307 1.00 97.44 292 ASN A C 1
ATOM 2276 O O . ASN A 1 292 ? -20.424 1.115 22.827 1.00 97.44 292 ASN A O 1
ATOM 2280 N N . LEU A 1 293 ? -18.500 2.278 22.815 1.00 97.06 293 LEU A N 1
ATOM 2281 C CA . LEU A 1 293 ? -17.958 1.687 24.034 1.00 97.06 293 LEU A CA 1
ATOM 2282 C C . LEU A 1 293 ? -18.843 2.016 25.242 1.00 97.06 293 LEU A C 1
ATOM 2284 O O . LEU A 1 293 ? -19.274 1.101 25.932 1.00 97.06 293 LEU A O 1
ATOM 2288 N N . ALA A 1 294 ? -19.202 3.288 25.438 1.00 97.19 294 ALA A N 1
ATOM 2289 C CA . ALA A 1 294 ? -20.085 3.704 26.529 1.00 97.19 294 ALA A CA 1
ATOM 2290 C C . ALA A 1 294 ? -21.482 3.057 26.434 1.00 97.19 294 ALA A C 1
ATOM 2292 O O . ALA A 1 294 ? -22.077 2.683 27.447 1.00 97.19 294 ALA A O 1
ATOM 2293 N N . GLY A 1 295 ? -22.004 2.891 25.213 1.00 97.25 295 GLY A N 1
ATOM 2294 C CA . GLY A 1 295 ? -23.250 2.169 24.961 1.00 97.25 295 GLY A CA 1
ATOM 2295 C C . GLY A 1 295 ? -23.155 0.690 25.343 1.00 97.25 295 GLY A C 1
ATOM 2296 O O . GLY A 1 295 ? -24.031 0.180 26.040 1.00 97.25 295 GLY A O 1
ATOM 2297 N N . LEU A 1 296 ? -22.073 0.015 24.945 1.00 95.56 296 LEU A N 1
ATOM 2298 C CA . LEU A 1 296 ? -21.813 -1.383 25.298 1.00 95.56 296 LEU A CA 1
ATOM 2299 C C . LEU A 1 296 ? -21.612 -1.569 26.805 1.00 95.56 296 LEU A C 1
ATOM 2301 O O . LEU A 1 296 ? -22.160 -2.510 27.365 1.00 95.56 296 LEU A O 1
ATOM 2305 N N . GLU A 1 297 ? -20.909 -0.659 27.478 1.00 94.19 297 GLU A N 1
ATOM 2306 C CA . GLU A 1 297 ? -20.744 -0.671 28.938 1.00 94.19 297 GLU A CA 1
ATOM 2307 C C . GLU A 1 297 ? -22.073 -0.464 29.678 1.00 94.19 297 GLU A C 1
ATOM 2309 O O . GLU A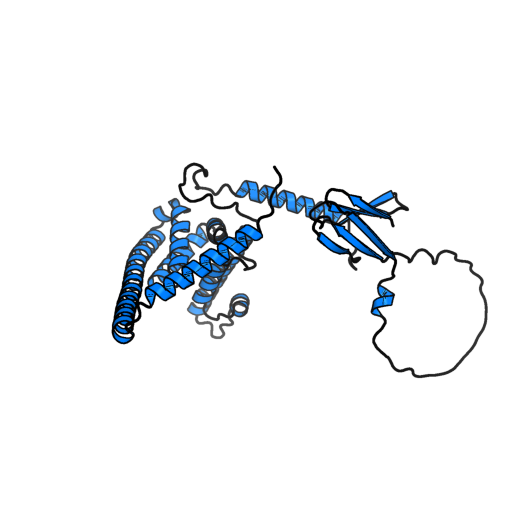 1 297 ? -22.294 -1.029 30.747 1.00 94.19 297 GLU A O 1
ATOM 2314 N N . CYS A 1 298 ? -22.983 0.350 29.136 1.00 95.56 298 CYS A N 1
ATOM 2315 C CA . CYS A 1 298 ? -24.323 0.507 29.703 1.00 95.56 298 CYS A CA 1
ATOM 2316 C C . CYS A 1 298 ? -25.173 -0.757 29.518 1.00 95.56 298 CYS A C 1
ATOM 2318 O O . CYS A 1 298 ? -25.885 -1.148 30.441 1.00 95.56 298 CYS A O 1
ATOM 2320 N N . LEU A 1 299 ? -25.089 -1.402 28.351 1.00 93.50 299 LEU A N 1
ATOM 2321 C CA . LEU A 1 299 ? -25.777 -2.668 28.090 1.00 93.50 299 LEU A CA 1
ATOM 2322 C C . LEU A 1 299 ? -25.222 -3.806 28.951 1.00 93.50 299 LEU A C 1
ATOM 2324 O O . LEU A 1 299 ? -26.006 -4.582 29.485 1.00 93.50 299 LEU A O 1
ATOM 2328 N N . ALA A 1 300 ? -23.899 -3.874 29.119 1.00 88.38 300 ALA A N 1
ATOM 2329 C CA . ALA A 1 300 ? -23.245 -4.847 29.989 1.00 88.38 300 ALA A CA 1
ATOM 2330 C C . ALA A 1 300 ? -23.738 -4.713 31.436 1.00 88.38 300 ALA A C 1
ATOM 2332 O O . ALA A 1 300 ? -24.210 -5.692 32.002 1.00 88.38 300 ALA A O 1
ATOM 2333 N N . ARG A 1 301 ? -23.763 -3.486 31.978 1.00 88.81 301 ARG A N 1
ATOM 2334 C CA . ARG A 1 301 ? -24.291 -3.222 33.328 1.00 88.81 301 ARG A CA 1
ATOM 2335 C C . ARG A 1 301 ? -25.751 -3.642 33.497 1.00 88.81 301 ARG A C 1
ATOM 2337 O O . ARG A 1 301 ? -26.086 -4.270 34.489 1.00 88.81 301 ARG A O 1
ATOM 2344 N N . LYS A 1 302 ? -26.617 -3.349 32.520 1.00 90.38 302 LYS A N 1
ATOM 2345 C CA . LYS A 1 302 ? -28.023 -3.791 32.573 1.00 90.38 302 LYS A CA 1
ATOM 2346 C C . LYS A 1 302 ? -28.162 -5.313 32.554 1.00 90.38 302 LYS A C 1
ATOM 2348 O O . LYS A 1 302 ? -29.006 -5.851 33.253 1.00 90.38 302 LYS A O 1
ATOM 2353 N N . LEU A 1 303 ? -27.339 -6.005 31.765 1.00 86.94 303 LEU A N 1
ATOM 2354 C CA . LEU A 1 303 ? -27.342 -7.469 31.725 1.00 86.94 303 LEU A CA 1
ATOM 2355 C C . LEU A 1 303 ? -26.874 -8.079 33.050 1.00 86.94 303 LEU A C 1
ATOM 2357 O O . LEU A 1 303 ? -27.446 -9.074 33.478 1.00 86.94 303 LEU A O 1
ATOM 2361 N N . GLU A 1 304 ? -25.872 -7.488 33.699 1.00 83.50 304 GLU A N 1
ATOM 2362 C CA . GLU A 1 304 ? -25.407 -7.901 35.031 1.00 83.50 304 GLU A CA 1
ATOM 2363 C C . GLU A 1 304 ? -26.494 -7.692 36.097 1.00 83.50 304 GLU A C 1
ATOM 2365 O O . GLU A 1 304 ? -26.756 -8.594 36.896 1.00 83.50 304 GLU A O 1
ATOM 2370 N N . GLU A 1 305 ? -27.178 -6.542 36.065 1.00 85.75 305 GLU A N 1
ATOM 2371 C CA . GLU A 1 305 ? -28.316 -6.234 36.943 1.00 85.75 305 GLU A CA 1
ATOM 2372 C C . GLU A 1 305 ? -29.483 -7.220 36.744 1.00 85.75 305 GLU A C 1
ATOM 2374 O O . GLU A 1 305 ? -30.044 -7.710 37.726 1.00 85.75 305 GLU A O 1
ATOM 2379 N N . ASP A 1 306 ? -29.817 -7.552 35.491 1.00 83.75 306 ASP A N 1
ATOM 2380 C CA . ASP A 1 306 ? -30.923 -8.455 35.147 1.00 83.75 306 ASP A CA 1
ATOM 2381 C C . ASP A 1 306 ? -30.602 -9.937 35.422 1.00 83.75 306 ASP A C 1
ATOM 2383 O O . ASP A 1 306 ? -31.500 -10.709 35.764 1.00 83.75 306 ASP A O 1
ATOM 2387 N N . GLN A 1 307 ? -29.345 -10.369 35.250 1.00 70.50 307 GLN A N 1
ATOM 2388 C CA . GLN A 1 307 ? -28.965 -11.785 35.350 1.00 70.50 307 GLN A CA 1
ATOM 2389 C C . GLN A 1 307 ? -28.469 -12.210 36.741 1.00 70.50 307 GLN A C 1
ATOM 2391 O O . GLN A 1 307 ? -28.369 -13.414 36.962 1.00 70.50 307 GLN A O 1
ATOM 2396 N N . GLN A 1 308 ? -28.191 -11.288 37.681 1.00 59.47 308 GLN A N 1
ATOM 2397 C CA . GLN A 1 308 ? -27.615 -11.584 39.017 1.00 59.47 308 GLN A CA 1
ATOM 2398 C C . GLN A 1 308 ? -26.439 -12.584 38.987 1.00 59.47 308 GLN A C 1
ATOM 2400 O O . GLN A 1 308 ? -26.198 -13.337 39.932 1.00 59.47 308 GLN A O 1
ATOM 2405 N N . ILE A 1 309 ? -25.706 -12.619 37.881 1.00 59.75 309 ILE A N 1
ATOM 2406 C CA . ILE A 1 309 ? -24.528 -13.450 37.691 1.00 59.75 309 ILE A CA 1
ATOM 2407 C C . ILE A 1 309 ? -23.454 -12.483 37.223 1.00 59.75 309 ILE A C 1
ATOM 2409 O O . ILE A 1 309 ? -23.622 -11.840 36.185 1.00 59.75 309 ILE A O 1
ATOM 2413 N N . ASP A 1 310 ? -22.364 -12.381 37.983 1.00 61.75 310 ASP A N 1
ATOM 2414 C CA . ASP A 1 310 ? -21.162 -11.651 37.585 1.00 61.75 310 ASP A CA 1
ATOM 2415 C C . ASP A 1 310 ? -20.548 -12.343 36.355 1.00 61.75 310 ASP A C 1
ATOM 2417 O O . ASP A 1 310 ? -19.624 -13.155 36.437 1.00 61.75 310 ASP A O 1
ATOM 2421 N N . LEU A 1 311 ? -21.096 -12.038 35.175 1.00 59.69 311 LEU A N 1
ATOM 2422 C CA . LEU A 1 311 ? -20.717 -12.617 33.884 1.00 59.69 311 LEU A CA 1
ATOM 2423 C C . LEU A 1 311 ? -19.221 -12.396 33.586 1.00 59.69 311 LEU A C 1
ATOM 2425 O O . LEU A 1 311 ? -18.588 -13.178 32.868 1.00 59.69 311 LEU A O 1
ATOM 2429 N N . PHE A 1 312 ? -18.642 -11.337 34.162 1.00 59.41 312 PHE A N 1
ATOM 2430 C CA . PHE A 1 312 ? -17.220 -11.018 34.072 1.00 59.41 312 PHE A CA 1
ATOM 2431 C C . PHE A 1 312 ? -16.328 -12.047 34.761 1.00 59.41 312 PHE A C 1
ATOM 2433 O O . PHE A 1 312 ? -15.303 -12.412 34.184 1.00 59.41 312 PHE A O 1
ATOM 2440 N N . ASP A 1 313 ? -16.712 -12.580 35.920 1.00 64.12 313 ASP A N 1
ATOM 2441 C CA . ASP A 1 313 ? -15.912 -13.604 36.599 1.00 64.12 313 ASP A CA 1
ATOM 2442 C C . ASP A 1 313 ? -15.894 -14.906 35.785 1.00 64.12 313 ASP A C 1
ATOM 2444 O O . ASP A 1 313 ? -14.856 -15.559 35.628 1.00 64.12 313 ASP A O 1
ATOM 2448 N N . GLU A 1 314 ? -17.006 -15.257 35.140 1.00 64.00 314 GLU A N 1
ATOM 2449 C CA . GLU A 1 314 ? -17.072 -16.447 34.292 1.00 64.00 314 GLU A CA 1
ATOM 2450 C C . GLU A 1 314 ? -16.301 -16.269 32.962 1.00 64.00 314 GLU A C 1
ATOM 2452 O O . GLU A 1 314 ? -15.574 -17.164 32.508 1.00 64.00 314 GLU A O 1
ATOM 2457 N N . LEU A 1 315 ? -16.352 -15.084 32.346 1.00 63.97 315 LEU A N 1
ATOM 2458 C CA . LEU A 1 315 ? -15.613 -14.786 31.111 1.00 63.97 315 LEU A CA 1
ATOM 2459 C C . LEU A 1 315 ? -14.101 -14.603 31.333 1.00 63.97 315 LEU A C 1
ATOM 2461 O O . LEU A 1 315 ? -13.297 -15.078 30.522 1.00 63.97 315 LEU A O 1
ATOM 2465 N N . ILE A 1 316 ? -13.684 -13.971 32.433 1.00 70.69 316 ILE A N 1
ATOM 2466 C CA . ILE A 1 316 ? -12.265 -13.838 32.798 1.00 70.69 316 ILE A CA 1
ATOM 2467 C C . ILE A 1 316 ? -11.693 -15.218 33.126 1.00 70.69 316 ILE A C 1
ATOM 2469 O O . ILE A 1 316 ? -10.657 -15.604 32.576 1.00 70.69 316 ILE A O 1
ATOM 2473 N N . THR A 1 317 ? -12.403 -16.027 33.919 1.00 72.69 317 THR A N 1
ATOM 2474 C CA . THR A 1 317 ? -11.934 -17.379 34.250 1.00 72.69 317 THR A CA 1
ATOM 2475 C C . THR A 1 317 ? -11.857 -18.286 33.020 1.00 72.69 317 THR A C 1
ATOM 2477 O O . THR A 1 317 ? -10.921 -19.083 32.904 1.00 72.69 317 THR A O 1
ATOM 2480 N N . THR A 1 318 ? -12.777 -18.175 32.056 1.00 74.00 318 THR A N 1
ATOM 2481 C CA . THR A 1 318 ? -12.699 -18.941 30.798 1.00 74.00 318 THR A CA 1
ATOM 2482 C C . THR A 1 318 ? -11.572 -18.460 29.880 1.00 74.00 318 THR A C 1
ATOM 2484 O O . THR A 1 318 ? -10.880 -19.297 29.283 1.00 74.00 318 THR A O 1
ATOM 2487 N N . ARG A 1 319 ? -11.319 -17.146 29.797 1.00 76.00 319 ARG A N 1
ATOM 2488 C CA . ARG A 1 319 ? -10.174 -16.576 29.067 1.00 76.00 319 ARG A CA 1
ATOM 2489 C C . ARG A 1 319 ? -8.847 -17.031 29.672 1.00 76.00 319 ARG A C 1
ATOM 2491 O O . ARG A 1 319 ? -7.989 -17.518 28.935 1.00 76.00 319 ARG A O 1
ATOM 2498 N N . ASP A 1 320 ? -8.705 -16.976 30.990 1.00 77.50 320 ASP A N 1
ATOM 2499 C CA . ASP A 1 320 ? -7.498 -17.417 31.693 1.00 77.50 320 ASP A CA 1
ATOM 2500 C C . ASP A 1 320 ? -7.258 -18.918 31.545 1.00 77.50 320 ASP A C 1
ATOM 2502 O O . ASP A 1 320 ? -6.129 -19.351 31.296 1.00 77.50 320 ASP A O 1
ATOM 2506 N N . LYS A 1 321 ? -8.321 -19.733 31.602 1.00 81.88 321 LYS A N 1
ATOM 2507 C CA . LYS A 1 321 ? -8.247 -21.171 31.294 1.00 81.88 321 LYS A CA 1
ATOM 2508 C C . LYS A 1 321 ? -7.761 -21.413 29.859 1.00 81.88 321 LYS A C 1
ATOM 2510 O O . LYS A 1 321 ? -6.920 -22.289 29.644 1.00 81.88 321 LYS A O 1
ATOM 2515 N N . ARG A 1 322 ? -8.221 -20.629 28.873 1.00 78.88 322 ARG A N 1
ATOM 2516 C CA . ARG A 1 322 ? -7.751 -20.721 27.473 1.00 78.88 322 ARG A CA 1
ATOM 2517 C C . ARG A 1 322 ? -6.292 -20.295 27.319 1.00 78.88 322 ARG A C 1
ATOM 2519 O O . ARG A 1 322 ? -5.537 -21.008 26.661 1.00 78.88 322 ARG A O 1
ATOM 2526 N N . ILE A 1 323 ? -5.877 -19.196 27.951 1.00 80.25 323 ILE A N 1
ATOM 2527 C CA . ILE A 1 323 ? -4.486 -18.714 27.919 1.00 80.25 323 ILE A CA 1
ATOM 2528 C C . ILE A 1 323 ? -3.550 -19.745 28.561 1.00 80.25 323 ILE A C 1
ATOM 2530 O O . ILE A 1 323 ? -2.522 -20.083 27.975 1.00 80.25 323 ILE A O 1
ATOM 2534 N N . LYS A 1 324 ? -3.923 -20.313 29.717 1.00 82.75 324 LYS A N 1
ATOM 2535 C CA . LYS A 1 324 ? -3.168 -21.401 30.363 1.00 82.75 324 LYS A CA 1
ATOM 2536 C C . LYS A 1 324 ? -3.057 -22.629 29.459 1.00 82.75 324 LYS A C 1
ATOM 2538 O O . LYS A 1 324 ? -1.966 -23.174 29.311 1.00 82.75 324 LYS A O 1
ATOM 2543 N N . LYS A 1 325 ? -4.146 -23.033 28.794 1.00 83.81 325 LYS A N 1
ATOM 2544 C CA . LYS A 1 325 ? -4.141 -24.159 27.844 1.00 83.81 325 LYS A CA 1
ATOM 2545 C C . LYS A 1 325 ? -3.242 -23.890 26.631 1.00 83.81 325 LYS A C 1
ATOM 2547 O O . LYS A 1 325 ? -2.528 -24.792 26.199 1.00 83.81 325 LYS A O 1
ATOM 2552 N N . HIS A 1 326 ? -3.238 -22.662 26.113 1.00 77.69 326 HIS A N 1
ATOM 2553 C CA . HIS A 1 326 ? -2.368 -22.261 25.006 1.00 77.69 326 HIS A CA 1
ATOM 2554 C C . HIS A 1 326 ? -0.888 -22.267 25.416 1.00 77.69 326 HIS A C 1
ATOM 2556 O O . HIS A 1 326 ? -0.076 -22.885 24.732 1.00 77.69 326 HIS A O 1
ATOM 2562 N N . LYS A 1 327 ? -0.547 -21.674 26.570 1.00 81.44 327 LYS A N 1
ATOM 2563 C CA . LYS A 1 327 ? 0.819 -21.696 27.123 1.00 81.44 327 LYS A CA 1
ATOM 2564 C C . LYS A 1 327 ? 1.312 -23.122 27.386 1.00 81.44 327 LYS A C 1
ATOM 2566 O O . LYS A 1 327 ? 2.433 -23.450 27.020 1.00 81.44 327 LYS A O 1
ATOM 2571 N N . ALA A 1 328 ? 0.468 -23.996 27.940 1.00 82.69 328 ALA A N 1
ATOM 2572 C CA . ALA A 1 328 ? 0.813 -25.401 28.168 1.00 82.69 328 ALA A CA 1
ATOM 2573 C C . ALA A 1 328 ? 1.046 -26.178 26.859 1.00 82.69 328 ALA A C 1
ATOM 2575 O O . ALA A 1 328 ? 1.944 -27.014 26.788 1.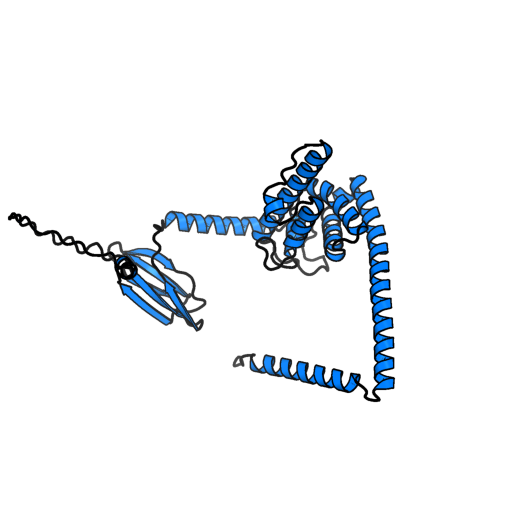00 82.69 328 ALA A O 1
ATOM 2576 N N . LYS A 1 329 ? 0.263 -25.899 25.808 1.00 79.69 329 LYS A N 1
ATOM 2577 C CA . LYS A 1 329 ? 0.468 -26.495 24.479 1.00 79.69 329 LYS A CA 1
ATOM 2578 C C . LYS A 1 329 ? 1.781 -26.016 23.853 1.00 79.69 329 LYS A C 1
ATOM 2580 O O . LYS A 1 329 ? 2.504 -26.826 23.289 1.00 79.69 329 LYS A O 1
ATOM 2585 N N . GLN A 1 330 ? 2.095 -24.731 23.999 1.00 73.44 330 GLN A N 1
ATOM 2586 C CA . GLN A 1 330 ? 3.323 -24.123 23.488 1.00 73.44 330 GLN A CA 1
ATOM 2587 C C . GLN A 1 330 ? 4.571 -24.656 24.211 1.00 73.44 330 GLN A C 1
ATOM 2589 O O . GLN A 1 330 ? 5.546 -24.998 23.555 1.00 73.44 330 GLN A O 1
ATOM 2594 N N . ALA A 1 331 ? 4.507 -24.840 25.534 1.00 77.50 331 ALA A N 1
ATOM 2595 C CA . ALA A 1 331 ? 5.591 -25.432 26.322 1.00 77.50 331 ALA A CA 1
ATOM 2596 C C . ALA A 1 331 ? 5.856 -26.911 25.980 1.00 77.50 331 ALA A C 1
ATOM 2598 O O . ALA A 1 331 ? 6.998 -27.347 26.007 1.00 77.50 331 ALA A O 1
ATOM 2599 N N . ARG A 1 332 ? 4.823 -27.685 25.614 1.00 74.19 332 ARG A N 1
ATOM 2600 C CA . ARG A 1 332 ? 4.982 -29.080 25.150 1.00 74.19 332 ARG A CA 1
ATOM 2601 C C . ARG A 1 332 ? 5.569 -29.204 23.742 1.00 74.19 332 ARG A C 1
ATOM 2603 O O . ARG A 1 332 ? 6.082 -30.261 23.403 1.00 74.19 332 ARG A O 1
ATOM 2610 N N . LEU A 1 333 ? 5.425 -28.166 22.920 1.00 67.06 333 LEU A N 1
ATOM 2611 C CA . LEU A 1 333 ? 5.956 -28.107 21.554 1.00 67.06 333 LEU A CA 1
ATOM 2612 C C . LEU A 1 333 ? 7.405 -27.607 21.506 1.00 67.06 333 LEU A C 1
ATOM 2614 O O . LEU A 1 333 ? 8.023 -27.685 20.450 1.00 67.06 333 LEU A O 1
ATOM 2618 N N . MET A 1 334 ? 7.939 -27.098 22.619 1.00 61.69 334 MET A N 1
ATOM 2619 C CA . MET A 1 334 ? 9.335 -26.694 22.723 1.00 61.69 334 MET A CA 1
ATOM 2620 C C . MET A 1 334 ? 10.197 -27.955 22.917 1.00 61.69 334 MET A C 1
ATOM 2622 O O . MET A 1 334 ? 10.035 -28.632 23.935 1.00 61.69 334 MET A O 1
ATOM 2626 N N . PRO A 1 335 ? 11.077 -28.317 21.966 1.00 59.12 335 PRO A N 1
ATOM 2627 C CA . PRO A 1 335 ? 11.993 -29.432 22.153 1.00 59.12 335 PRO A CA 1
ATOM 2628 C C . PRO A 1 335 ? 12.967 -29.066 23.272 1.00 59.12 335 PRO A C 1
ATOM 2630 O O . PRO A 1 335 ? 13.544 -27.977 23.257 1.00 59.12 335 PRO A O 1
ATOM 2633 N N . LEU A 1 336 ? 13.140 -29.963 24.242 1.00 55.59 336 LEU A N 1
ATOM 2634 C CA . LEU A 1 336 ? 14.240 -29.892 25.198 1.00 55.59 336 LEU A CA 1
ATOM 2635 C C . LEU A 1 336 ? 15.540 -30.006 24.394 1.00 55.59 336 LEU A C 1
ATOM 2637 O O . LEU A 1 336 ? 15.882 -31.090 23.926 1.00 55.59 336 LEU A O 1
ATOM 2641 N N . LEU A 1 337 ? 16.216 -28.879 24.181 1.00 43.19 337 LEU A N 1
ATOM 2642 C CA . LEU A 1 337 ? 17.621 -28.881 23.792 1.00 43.19 337 LEU A CA 1
ATOM 2643 C C . LEU A 1 337 ? 18.393 -29.490 24.973 1.00 43.19 337 LEU A C 1
ATOM 2645 O O . LEU A 1 337 ? 18.244 -28.980 26.084 1.00 43.19 337 LEU A O 1
ATOM 2649 N N . PRO A 1 338 ? 19.123 -30.601 24.787 1.00 53.16 338 PRO A N 1
ATOM 2650 C CA . PRO A 1 338 ? 20.012 -31.099 25.824 1.00 53.16 338 PRO A CA 1
ATOM 2651 C C . PRO A 1 338 ? 21.188 -30.127 25.993 1.00 53.16 338 PRO A C 1
ATOM 2653 O O . PRO A 1 338 ? 21.713 -29.630 24.994 1.00 53.16 338 PRO A O 1
ATOM 2656 N N . ASP A 1 339 ? 21.525 -29.858 27.257 1.00 45.41 339 ASP A N 1
ATOM 2657 C CA . ASP A 1 339 ? 22.646 -29.016 27.705 1.00 45.41 339 ASP A CA 1
ATOM 2658 C C . ASP A 1 339 ? 24.019 -29.515 27.225 1.00 45.41 339 ASP A C 1
ATOM 2660 O O . ASP A 1 339 ? 24.209 -30.756 27.129 1.00 45.41 339 ASP A O 1
#

Radius of gyration: 32.63 Å; chains: 1; bounding box: 64×87×88 Å

Sequence (339 aa):
MAVSSDKGGQIKQWDIKKFREITTLKGHNGSVTSLATTITNTALLTQKKTPKLEKTRKSHARNNQDEGSNDDDMDELWGGLILSTGQDFSIRIWEEADELLILEEEEQIAREQEEEEELVRSEAVIPGAMPSEASEINPLGRPTGNTRDAADMFMEAMDIYEEEIVKRKNGAKNLTPHPLMVARGTNCPEKFLLKSLMALRAPYSRLGGGGAGLEHALGALTSEHVRRLLPKLADWLSRGWEIELVGRSIRHLVTLHFGLAISCSELRDAIRQSSKARMEQLVRAKNLIGMNLAGLECLARKLEEDQQIDLFDELITTRDKRIKKHKAKQARLMPLLPD

Secondary structure (DSSP, 8-state):
-EEEE-TTSEEEEEETTTTEEEEEEE--SS-EEEEEEEE--HHHHTTSS--PPP----------------TTTTS----EEEEEEETTS-EEEE---SS---HHHHHHHHHHHHHHHHHHHHHTS-TTPPPTTS--S--PPPP-HHHHHHHHHHHHHHHHHHHHHHHHHTT-SS----HHHHHTT---HHHHHHHHHHHTT-TTSTT--HHHHHHHHHHT--HHHHHHHHHHHHHHHHHTSSHHHHHHHHHHHHHHTHHHHHH-HHHHHHHHHHHHHHHHHHHHHHHHHHHHHHHHHHHHHHHHHHH-S-HHHHHHHHHHHHHHHHHHHHHHHS-----

Organism: NCBI:txid48269